Protein AF-A0AAT9QWU4-F1 (afdb_monomer)

Solvent-accessible surface area (backbone atoms only — not comparable to full-atom values): 13272 Å² total; per-residue (Å²): 136,81,80,75,80,76,82,74,79,88,80,72,52,71,68,55,49,32,48,52,53,19,53,50,28,43,50,51,19,52,52,32,50,71,70,66,48,75,71,33,45,61,53,18,54,53,27,44,54,50,18,51,51,46,64,38,96,66,72,47,71,72,54,48,53,49,52,50,49,65,73,64,52,82,72,72,73,78,83,82,64,84,88,62,72,52,77,74,60,89,88,38,69,64,36,51,52,41,23,50,53,47,42,63,64,54,67,52,83,38,90,91,49,68,78,79,71,87,64,60,48,57,53,54,12,21,44,50,41,31,42,52,49,15,51,52,29,39,48,52,22,51,55,49,50,55,53,54,72,69,53,94,56,93,82,40,69,67,54,54,53,49,52,53,49,33,52,49,30,43,50,51,16,58,69,34,38,76,74,77,62,96,76,60,77,95,67,93,76,55,91,83,66,75,73,52,75,67,57,47,49,53,53,51,53,50,51,51,50,52,55,51,50,67,71,63,55,74,84,81,68,85,85,133

Secondary structure (DSSP, 8-state):
-PPPPPPP-----HHHHHHHHHHHHHHHHHHHHHT--HHHHHHHHHHHHHHHHHTSSS--HHHHHHHHHHHHS--------TT------TT-HHHHHHHHHHHHHHS--BTTB-----S-HHHHHHHHHHHHHHHHHHHHHHHHHHHHHT-S-TT-HHHHHHHHHHHHHHHHHHHHSPPPPTT----S--TT----HHHHHHHHHHHHHHHHHHHHS-------

Mean predicted aligned error: 16.2 Å

Sequence (224 aa):
MTNAPVPSRIALTRDQLAALLAHHADVLAAQWRADGARDNWIGAERLDAHAAVLAADEEAPAVAELLDSMLSFPLDPPVVDQAAPAPWVEGDPLMEAIAAAVWERCTRDDPDMPQLVLDDPRNIAAAAASVARAVSLAQAADDLDQYVGKQPSNADPAVEGARLVIRELRRLAAEAQPTKPDSGPPCGNNPNFRLAPGDRQAVDEFKAYLAQRATEAPQDGTQP

Structure (mmCIF, N/CA/C/O backbone):
data_AF-A0AAT9QWU4-F1
#
_entry.id   AF-A0AAT9QWU4-F1
#
loop_
_atom_site.group_PDB
_atom_site.id
_atom_site.type_symbol
_atom_site.label_atom_id
_atom_site.label_alt_id
_atom_site.label_comp_id
_atom_site.label_asym_id
_atom_site.label_entity_id
_atom_site.label_seq_id
_atom_site.pdbx_PDB_ins_code
_atom_site.Cartn_x
_atom_site.Cartn_y
_atom_site.Cartn_z
_atom_site.occupancy
_atom_site.B_iso_or_equiv
_atom_site.auth_seq_id
_atom_site.auth_comp_id
_atom_site.auth_asym_id
_atom_site.auth_atom_id
_atom_site.pdbx_PDB_model_num
ATOM 1 N N . MET A 1 1 ? -29.127 9.526 -13.882 1.00 48.16 1 MET A N 1
ATOM 2 C CA . MET A 1 1 ? -27.766 9.389 -13.329 1.00 48.16 1 MET A CA 1
ATOM 3 C C . MET A 1 1 ? -27.183 8.120 -13.918 1.00 48.16 1 MET A C 1
ATOM 5 O O . MET A 1 1 ? -27.669 7.044 -13.609 1.00 48.16 1 MET A O 1
ATOM 9 N N . THR A 1 2 ? -26.280 8.243 -14.885 1.00 49.25 2 THR A N 1
ATOM 10 C CA . THR A 1 2 ? -25.604 7.107 -15.526 1.00 49.25 2 THR A CA 1
ATOM 11 C C . THR A 1 2 ? -24.385 6.745 -14.689 1.00 49.25 2 THR A C 1
ATOM 13 O O . THR A 1 2 ? -23.503 7.586 -14.530 1.00 49.25 2 THR A O 1
ATOM 16 N N . ASN A 1 3 ? -24.351 5.531 -14.135 1.00 52.69 3 ASN A N 1
ATOM 17 C CA . ASN A 1 3 ? -23.175 5.016 -13.435 1.00 52.69 3 ASN A CA 1
ATOM 18 C C . ASN A 1 3 ? -21.979 5.028 -14.392 1.00 52.69 3 ASN A C 1
ATOM 20 O O . ASN A 1 3 ? -22.058 4.474 -15.490 1.00 52.69 3 ASN A O 1
ATOM 24 N N . ALA A 1 4 ? -20.896 5.689 -13.986 1.0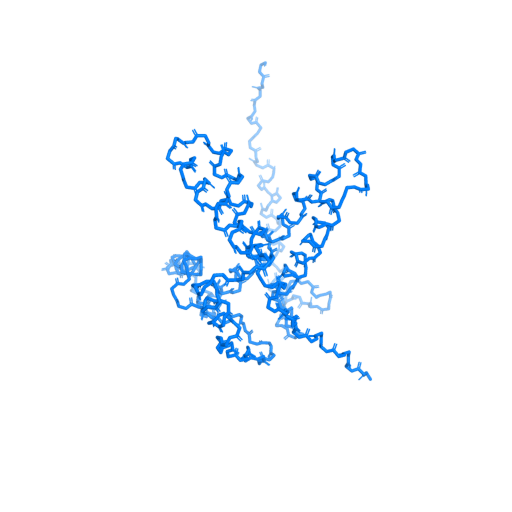0 53.81 4 ALA A N 1
ATOM 25 C CA . ALA A 1 4 ? -19.629 5.597 -14.693 1.00 53.81 4 ALA A CA 1
ATOM 26 C C . ALA A 1 4 ? -19.152 4.132 -14.661 1.00 53.81 4 ALA A C 1
ATOM 28 O O . ALA A 1 4 ? -19.304 3.474 -13.627 1.00 53.81 4 ALA A O 1
ATOM 29 N N . PRO A 1 5 ? -18.613 3.594 -15.767 1.00 61.91 5 PRO A N 1
ATOM 30 C CA . PRO A 1 5 ? -18.068 2.245 -15.774 1.00 61.91 5 PRO A CA 1
ATOM 31 C C . PRO A 1 5 ? -16.920 2.158 -14.763 1.00 61.91 5 PRO A C 1
ATOM 33 O O . PRO A 1 5 ? -15.992 2.966 -14.801 1.00 61.91 5 PRO A O 1
ATOM 36 N N . VAL A 1 6 ? -17.003 1.187 -13.851 1.00 55.97 6 VAL A N 1
ATOM 37 C CA . VAL A 1 6 ? -15.911 0.858 -12.927 1.00 55.97 6 VAL A CA 1
ATOM 38 C C . VAL A 1 6 ? -14.686 0.498 -13.777 1.00 55.97 6 VAL A C 1
ATOM 40 O O . VAL A 1 6 ? -14.829 -0.312 -14.702 1.00 55.97 6 VAL A O 1
ATOM 43 N N . PRO A 1 7 ? -13.509 1.104 -13.533 1.00 49.88 7 PRO A N 1
ATOM 44 C CA . PRO A 1 7 ? -12.317 0.809 -14.312 1.00 49.88 7 PRO A CA 1
ATOM 45 C C . PRO A 1 7 ? -12.021 -0.689 -14.252 1.00 49.88 7 PRO A C 1
ATOM 47 O O . PRO A 1 7 ? -12.035 -1.315 -13.192 1.00 49.88 7 PRO A O 1
ATOM 50 N N . SER A 1 8 ? -11.817 -1.276 -15.427 1.00 58.06 8 SER A N 1
ATOM 51 C CA . SER A 1 8 ? -11.505 -2.692 -15.560 1.00 58.06 8 SER A CA 1
ATOM 52 C C . SER A 1 8 ? -10.177 -2.996 -14.865 1.00 58.06 8 SER A C 1
ATOM 54 O O . SER A 1 8 ? -9.257 -2.180 -14.909 1.00 58.06 8 SER A O 1
ATOM 56 N N . ARG A 1 9 ? -10.087 -4.168 -14.220 1.00 64.19 9 ARG A N 1
ATOM 57 C CA . ARG A 1 9 ? -8.852 -4.684 -13.613 1.00 64.19 9 ARG A CA 1
ATOM 58 C C . ARG A 1 9 ? -7.675 -4.498 -14.575 1.00 64.19 9 ARG A C 1
ATOM 60 O O . ARG A 1 9 ? -7.823 -4.747 -15.772 1.00 64.19 9 ARG A O 1
ATOM 67 N N . ILE A 1 10 ? -6.523 -4.087 -14.048 1.00 71.81 10 ILE A N 1
ATOM 68 C CA . ILE A 1 10 ? -5.287 -3.981 -14.827 1.00 71.81 10 ILE A CA 1
ATOM 69 C C . ILE A 1 10 ? -4.928 -5.396 -15.292 1.00 71.81 10 ILE A C 1
ATOM 71 O O . ILE A 1 10 ? -4.539 -6.242 -14.490 1.00 71.81 10 ILE A O 1
ATOM 75 N N . ALA A 1 11 ? -5.118 -5.668 -16.580 1.00 81.06 11 ALA A N 1
ATOM 76 C CA . ALA A 1 11 ? -4.673 -6.904 -17.201 1.00 81.06 11 ALA A CA 1
ATOM 77 C C . ALA A 1 11 ? -3.199 -6.732 -17.576 1.00 81.06 11 ALA A C 1
ATOM 79 O O . ALA A 1 11 ? -2.882 -6.007 -18.519 1.00 81.06 11 ALA A O 1
ATOM 80 N N . LEU A 1 12 ? -2.305 -7.359 -16.812 1.00 87.12 12 LEU A N 1
ATOM 81 C CA . LEU A 1 12 ? -0.890 -7.433 -17.158 1.00 87.12 12 LEU A CA 1
ATOM 82 C C . LEU A 1 12 ? -0.671 -8.614 -18.102 1.00 87.12 12 LEU A C 1
ATOM 84 O O . LEU A 1 12 ? -1.125 -9.728 -17.843 1.00 87.12 12 LEU A O 1
ATOM 88 N N . THR A 1 13 ? 0.031 -8.367 -19.201 1.00 92.50 13 THR A N 1
ATOM 89 C CA . THR A 1 13 ? 0.616 -9.437 -20.014 1.00 92.50 13 THR A CA 1
ATOM 90 C C . THR A 1 13 ? 1.763 -10.103 -19.252 1.00 92.50 13 THR A C 1
ATOM 92 O O . THR A 1 13 ? 2.299 -9.540 -18.295 1.00 92.50 13 THR A O 1
ATOM 95 N N . ARG A 1 14 ? 2.155 -11.300 -19.691 1.00 93.44 14 ARG A N 1
ATOM 96 C CA . ARG A 1 14 ? 3.282 -12.043 -19.117 1.00 93.44 14 ARG A CA 1
ATOM 97 C C . ARG A 1 14 ? 4.566 -11.209 -19.085 1.00 93.44 14 ARG A C 1
ATOM 99 O O . ARG A 1 14 ? 5.143 -11.037 -18.016 1.00 93.44 14 ARG A O 1
ATOM 106 N N . ASP A 1 15 ? 4.920 -10.600 -20.212 1.00 89.25 15 ASP A N 1
ATOM 107 C CA . ASP A 1 15 ? 6.117 -9.762 -20.345 1.00 89.25 15 ASP A CA 1
ATOM 108 C C . ASP A 1 15 ? 6.052 -8.526 -19.433 1.00 89.25 15 ASP A C 1
ATOM 110 O O . ASP A 1 15 ? 7.045 -8.137 -18.822 1.00 89.25 15 ASP A O 1
ATOM 114 N N . GLN A 1 16 ? 4.867 -7.920 -19.281 1.00 88.75 16 GLN A N 1
ATOM 115 C CA . GLN A 1 16 ? 4.674 -6.793 -18.362 1.00 88.75 16 GLN A CA 1
ATOM 116 C C . GLN A 1 16 ? 4.847 -7.205 -16.899 1.00 88.75 16 GLN A C 1
ATOM 118 O O . GLN A 1 16 ? 5.411 -6.440 -16.118 1.00 88.75 16 GLN A O 1
ATOM 123 N N . LEU A 1 17 ? 4.375 -8.396 -16.519 1.00 91.44 17 LEU A N 1
ATOM 124 C CA . LEU A 1 17 ? 4.579 -8.926 -15.175 1.00 91.44 17 LEU A CA 1
ATOM 125 C C . LEU A 1 17 ? 6.064 -9.228 -14.923 1.00 91.44 17 LEU A C 1
ATOM 127 O O . LEU A 1 17 ? 6.586 -8.830 -13.884 1.00 91.44 17 LEU A O 1
ATOM 131 N N . ALA A 1 18 ? 6.755 -9.857 -15.877 1.00 90.50 18 ALA A N 1
ATOM 132 C CA . ALA A 1 18 ? 8.189 -10.130 -15.788 1.00 90.50 18 ALA A CA 1
ATOM 133 C C . ALA A 1 18 ? 9.009 -8.837 -15.634 1.00 90.50 18 ALA A C 1
ATOM 135 O O . ALA A 1 18 ? 9.816 -8.723 -14.710 1.00 90.50 18 ALA A O 1
ATOM 136 N N . ALA A 1 19 ? 8.732 -7.825 -16.462 1.00 87.44 19 ALA A N 1
ATOM 137 C CA . ALA A 1 19 ? 9.385 -6.520 -16.385 1.00 87.44 19 ALA A CA 1
ATOM 138 C C . ALA A 1 19 ? 9.128 -5.811 -15.044 1.00 87.44 19 ALA A C 1
ATOM 140 O O . ALA A 1 19 ? 10.042 -5.217 -14.469 1.00 87.44 19 ALA A O 1
ATOM 141 N N . LEU A 1 20 ? 7.902 -5.896 -14.515 1.00 89.00 20 LEU A N 1
ATOM 142 C CA . LEU A 1 20 ? 7.559 -5.325 -13.212 1.00 89.00 20 LEU A CA 1
ATOM 143 C C . LEU A 1 20 ? 8.320 -6.015 -12.069 1.00 89.00 20 LEU A C 1
ATOM 145 O O . LEU A 1 20 ? 8.836 -5.337 -11.180 1.00 89.00 20 LEU A O 1
ATOM 149 N N . LEU A 1 21 ? 8.416 -7.348 -12.096 1.00 91.50 21 LEU A N 1
ATOM 150 C CA . LEU A 1 21 ? 9.156 -8.120 -11.094 1.00 91.50 21 LEU A CA 1
ATOM 151 C C . LEU A 1 21 ? 10.664 -7.852 -11.162 1.00 91.50 21 LEU A C 1
ATOM 153 O O . LEU A 1 21 ? 11.288 -7.675 -10.116 1.00 91.50 21 LEU A O 1
ATOM 157 N N . ALA A 1 22 ? 11.232 -7.763 -12.369 1.00 88.44 22 ALA A N 1
ATOM 158 C CA . ALA A 1 22 ? 12.637 -7.410 -12.569 1.00 88.44 22 ALA A CA 1
ATOM 159 C C . ALA A 1 22 ? 12.941 -6.028 -11.977 1.00 88.44 22 ALA A C 1
ATOM 161 O O . ALA A 1 22 ? 13.851 -5.881 -11.164 1.00 88.44 22 ALA A O 1
ATOM 162 N N . HIS A 1 23 ? 12.099 -5.039 -12.291 1.00 87.94 23 HIS A N 1
ATOM 163 C CA . HIS A 1 23 ? 12.223 -3.696 -11.737 1.00 87.94 23 HIS A CA 1
ATOM 164 C C . HIS A 1 23 ? 12.138 -3.684 -10.202 1.00 87.94 23 HIS A C 1
ATOM 166 O O . HIS A 1 23 ? 12.900 -2.982 -9.540 1.00 87.94 23 HIS A O 1
ATOM 172 N N . HIS A 1 24 ? 11.234 -4.472 -9.613 1.00 89.00 24 HIS A N 1
ATOM 173 C CA . HIS A 1 24 ? 11.116 -4.554 -8.158 1.00 89.00 24 HIS A CA 1
ATOM 174 C C . HIS A 1 24 ? 12.370 -5.159 -7.508 1.00 89.00 24 HIS A C 1
ATOM 176 O O . HIS A 1 24 ? 12.831 -4.658 -6.480 1.00 89.00 24 HIS A O 1
ATOM 182 N N . ALA A 1 25 ? 12.954 -6.192 -8.122 1.00 90.12 25 ALA A N 1
ATOM 183 C CA . ALA A 1 25 ? 14.213 -6.775 -7.670 1.00 90.12 25 ALA A CA 1
ATOM 184 C C . ALA A 1 25 ? 15.367 -5.755 -7.721 1.00 90.12 25 ALA A C 1
ATOM 186 O O . ALA A 1 25 ? 16.103 -5.644 -6.738 1.00 90.12 25 ALA A O 1
ATOM 187 N N . ASP A 1 26 ? 15.464 -4.947 -8.783 1.00 90.94 26 ASP A N 1
ATOM 188 C CA . ASP A 1 26 ? 16.461 -3.870 -8.896 1.00 90.94 26 ASP A CA 1
ATOM 189 C C . ASP A 1 26 ? 16.306 -2.811 -7.793 1.00 90.94 26 ASP A C 1
ATOM 191 O O . ASP A 1 26 ? 17.289 -2.387 -7.177 1.00 90.94 26 ASP A O 1
ATOM 195 N N . VAL A 1 27 ? 15.068 -2.390 -7.502 1.00 88.06 27 VAL A N 1
ATOM 196 C CA . VAL A 1 27 ? 14.779 -1.402 -6.447 1.00 88.06 27 VAL A CA 1
ATOM 197 C C . VAL A 1 27 ? 15.182 -1.934 -5.071 1.00 88.06 27 VAL A C 1
ATOM 199 O O . VAL A 1 27 ? 15.851 -1.229 -4.312 1.00 88.06 27 VAL A O 1
ATOM 202 N N . LEU A 1 28 ? 14.831 -3.184 -4.754 1.00 88.88 28 LEU A N 1
ATOM 203 C CA . LEU A 1 28 ? 15.217 -3.819 -3.491 1.00 88.88 28 LEU A CA 1
ATOM 204 C C . LEU A 1 28 ? 16.737 -3.970 -3.375 1.00 88.88 28 LEU A C 1
ATOM 206 O O . LEU A 1 28 ? 17.309 -3.676 -2.324 1.00 88.88 28 LEU A O 1
ATOM 210 N N . ALA A 1 29 ? 17.409 -4.360 -4.460 1.00 90.31 29 ALA A N 1
ATOM 211 C CA . ALA A 1 29 ? 18.860 -4.459 -4.496 1.00 90.31 29 ALA A CA 1
ATOM 212 C C . ALA A 1 29 ? 19.529 -3.097 -4.246 1.00 90.31 29 ALA A C 1
ATOM 214 O O . ALA A 1 29 ? 20.480 -2.999 -3.465 1.00 90.31 29 ALA A O 1
ATOM 215 N N . ALA A 1 30 ? 19.018 -2.026 -4.862 1.00 88.25 30 ALA A N 1
ATOM 216 C CA . ALA A 1 30 ? 19.501 -0.665 -4.641 1.00 88.25 30 ALA A CA 1
ATOM 217 C C . ALA A 1 30 ? 19.317 -0.214 -3.182 1.00 88.25 30 ALA A C 1
ATOM 219 O O . ALA A 1 30 ? 20.251 0.336 -2.593 1.00 88.25 30 ALA A O 1
ATOM 220 N N . GLN A 1 31 ? 18.159 -0.498 -2.579 1.00 89.56 31 GLN A N 1
ATOM 221 C CA . GLN A 1 31 ? 17.892 -0.185 -1.174 1.00 89.56 31 GLN A CA 1
ATOM 222 C C . GLN A 1 31 ? 18.846 -0.938 -0.236 1.00 89.56 31 GLN A C 1
ATOM 224 O O . GLN A 1 31 ? 19.465 -0.337 0.639 1.00 89.56 31 GLN A O 1
ATOM 229 N N . TRP A 1 32 ? 19.048 -2.236 -0.465 1.00 95.25 32 TRP A N 1
ATOM 230 C CA . TRP A 1 32 ? 19.947 -3.062 0.346 1.00 95.25 32 TRP A CA 1
ATOM 231 C C . TRP A 1 32 ? 21.403 -2.598 0.285 1.00 95.25 32 TRP A C 1
ATOM 233 O O . TRP A 1 32 ? 22.106 -2.635 1.297 1.00 95.25 32 TRP A O 1
ATOM 243 N N . ARG A 1 33 ? 21.857 -2.110 -0.875 1.00 92.56 33 ARG A N 1
ATOM 244 C CA . ARG A 1 33 ? 23.181 -1.484 -1.006 1.00 92.56 33 ARG A CA 1
ATOM 245 C C . ARG A 1 33 ? 23.283 -0.181 -0.215 1.00 92.56 33 ARG A C 1
ATOM 247 O O . ARG A 1 33 ? 24.339 0.081 0.357 1.00 92.56 33 ARG A O 1
ATOM 254 N N . ALA A 1 34 ? 22.217 0.619 -0.177 1.00 89.62 34 ALA A N 1
ATOM 255 C CA . ALA A 1 34 ? 22.197 1.894 0.538 1.00 89.62 34 ALA A CA 1
ATOM 256 C C . ALA A 1 34 ? 22.308 1.723 2.065 1.00 89.62 34 ALA A C 1
ATOM 258 O O . ALA A 1 34 ? 22.944 2.548 2.720 1.00 89.62 34 ALA A O 1
ATOM 259 N N . ASP A 1 35 ? 21.778 0.629 2.618 1.00 93.12 35 ASP A N 1
ATOM 260 C CA . ASP A 1 35 ? 21.833 0.332 4.059 1.00 93.12 35 ASP A CA 1
ATOM 261 C C . ASP A 1 35 ? 23.251 -0.004 4.574 1.00 93.12 35 ASP A C 1
ATOM 263 O O . ASP A 1 35 ? 23.501 0.008 5.779 1.00 93.12 35 ASP A O 1
ATOM 267 N N . GLY A 1 36 ? 24.206 -0.304 3.684 1.00 86.44 36 GLY A N 1
ATOM 268 C CA . GLY A 1 36 ? 25.636 -0.407 4.008 1.00 86.44 36 GLY A CA 1
ATOM 269 C C . GLY A 1 36 ? 26.076 -1.637 4.820 1.00 86.44 36 GLY A C 1
ATOM 270 O O . GLY A 1 36 ? 27.273 -1.800 5.074 1.00 86.44 36 GLY A O 1
ATOM 271 N N . ALA A 1 37 ? 25.164 -2.530 5.213 1.00 91.75 37 ALA A N 1
ATOM 272 C CA . ALA A 1 37 ? 25.524 -3.793 5.854 1.00 91.75 37 ALA A CA 1
ATOM 273 C C . ALA A 1 37 ? 26.164 -4.759 4.841 1.00 91.75 37 ALA A C 1
ATOM 275 O O . ALA A 1 37 ? 25.666 -4.954 3.734 1.00 91.75 37 ALA A O 1
ATOM 276 N N . ARG A 1 38 ? 27.271 -5.406 5.224 1.00 84.75 38 ARG A N 1
ATOM 277 C CA . ARG A 1 38 ? 28.033 -6.293 4.325 1.00 84.75 38 ARG A CA 1
ATOM 278 C C . ARG A 1 38 ? 27.198 -7.459 3.782 1.00 84.75 38 ARG A C 1
ATOM 280 O O . ARG A 1 38 ? 27.338 -7.802 2.611 1.00 84.75 38 ARG A O 1
ATOM 287 N N . ASP A 1 39 ? 26.326 -8.032 4.607 1.00 88.56 39 ASP A N 1
ATOM 288 C CA . ASP A 1 39 ? 25.472 -9.160 4.214 1.00 88.56 39 ASP A CA 1
ATOM 289 C C . ASP A 1 39 ? 24.376 -8.741 3.218 1.00 88.56 39 ASP A C 1
ATOM 291 O O . ASP A 1 39 ? 24.002 -9.524 2.343 1.00 88.56 39 ASP A O 1
ATOM 295 N N . ASN A 1 40 ? 23.940 -7.476 3.263 1.00 90.31 40 ASN A N 1
ATOM 296 C CA . ASN A 1 40 ? 22.965 -6.927 2.318 1.00 90.31 40 ASN A CA 1
ATOM 297 C C . ASN A 1 40 ? 23.527 -6.859 0.894 1.00 90.31 40 ASN A C 1
ATOM 299 O O . ASN A 1 40 ? 22.775 -6.974 -0.071 1.00 90.31 40 ASN A O 1
ATOM 303 N N . TRP A 1 41 ? 24.847 -6.724 0.746 1.00 91.50 41 TRP A N 1
ATOM 304 C CA . TRP A 1 41 ? 25.489 -6.643 -0.565 1.00 91.50 41 TRP A CA 1
ATOM 305 C C . TRP A 1 41 ? 25.393 -7.965 -1.340 1.00 91.50 41 TRP A C 1
ATOM 307 O O . TRP A 1 41 ? 25.044 -7.960 -2.517 1.00 91.50 41 TRP A O 1
ATOM 317 N N . ILE A 1 42 ? 25.591 -9.106 -0.664 1.00 92.94 42 ILE A N 1
ATOM 318 C CA . ILE A 1 42 ? 25.407 -10.441 -1.267 1.00 92.94 42 ILE A CA 1
ATOM 319 C C . ILE A 1 42 ? 23.942 -10.647 -1.666 1.00 92.94 42 ILE A C 1
ATOM 321 O O . ILE A 1 42 ? 23.643 -11.216 -2.716 1.00 92.94 42 ILE A O 1
ATOM 325 N N . GLY A 1 43 ? 23.017 -10.189 -0.821 1.00 92.50 43 GLY A N 1
ATOM 326 C CA . GLY A 1 43 ? 21.592 -10.215 -1.126 1.00 92.50 43 GLY A CA 1
ATOM 327 C C . GLY A 1 43 ? 21.246 -9.395 -2.373 1.00 92.50 43 GLY A C 1
ATOM 328 O O . GLY A 1 43 ? 20.533 -9.880 -3.248 1.00 92.50 43 GLY A O 1
ATOM 329 N N . ALA A 1 44 ? 21.807 -8.191 -2.483 1.00 92.06 44 ALA A N 1
ATOM 330 C CA . ALA A 1 44 ? 21.587 -7.294 -3.609 1.00 92.06 44 ALA A CA 1
ATOM 331 C C . ALA A 1 44 ? 22.146 -7.855 -4.927 1.00 92.06 44 ALA A C 1
ATOM 333 O O . ALA A 1 44 ? 21.476 -7.760 -5.950 1.00 92.06 44 ALA A O 1
ATOM 334 N N . GLU A 1 45 ? 23.320 -8.497 -4.920 1.00 94.44 45 GLU A N 1
ATOM 335 C CA . GLU A 1 45 ? 23.849 -9.171 -6.119 1.00 94.44 45 GLU A CA 1
ATOM 336 C C . GLU A 1 45 ? 22.940 -10.313 -6.595 1.00 94.44 45 GLU A C 1
ATOM 338 O O . GLU A 1 45 ? 22.753 -10.512 -7.796 1.00 94.44 45 GLU A O 1
ATOM 343 N N . ARG A 1 46 ? 22.347 -11.071 -5.664 1.00 94.94 46 ARG A N 1
ATOM 344 C CA . ARG A 1 46 ? 21.397 -12.139 -6.015 1.00 94.94 46 ARG A CA 1
ATOM 345 C C . ARG A 1 46 ? 20.110 -11.586 -6.618 1.00 94.94 46 ARG A C 1
ATOM 347 O O . ARG A 1 46 ? 19.569 -12.207 -7.529 1.00 94.94 46 ARG A O 1
ATOM 354 N N . LEU A 1 47 ? 19.632 -10.448 -6.117 1.00 93.38 47 LEU A N 1
ATOM 355 C CA . LEU A 1 47 ? 18.469 -9.758 -6.669 1.00 93.38 47 LEU A CA 1
ATOM 356 C C . LEU A 1 47 ? 18.749 -9.220 -8.078 1.00 93.38 47 LEU A C 1
ATOM 358 O O . LEU A 1 47 ? 17.940 -9.477 -8.962 1.00 93.38 47 LEU A O 1
ATOM 362 N N . ASP A 1 48 ? 19.909 -8.599 -8.321 1.00 92.94 48 ASP A N 1
ATOM 363 C CA . ASP A 1 48 ? 20.316 -8.169 -9.673 1.00 92.94 48 ASP A CA 1
ATOM 364 C C . ASP A 1 48 ? 20.359 -9.359 -10.648 1.00 92.94 48 ASP A C 1
ATOM 366 O O . ASP A 1 48 ? 19.859 -9.285 -11.769 1.00 92.94 48 ASP A O 1
ATOM 370 N N . ALA A 1 49 ? 20.935 -10.491 -10.224 1.00 93.44 49 ALA A N 1
ATOM 371 C CA . ALA A 1 49 ? 20.973 -11.696 -11.050 1.00 93.44 49 ALA A CA 1
ATOM 372 C C . ALA A 1 49 ? 19.560 -12.218 -11.359 1.00 93.44 49 ALA A C 1
ATOM 374 O O . ALA A 1 49 ? 19.302 -12.693 -12.464 1.00 93.44 49 ALA A O 1
ATOM 375 N N . HIS A 1 50 ? 18.635 -12.115 -10.402 1.00 92.12 50 HIS A N 1
ATOM 376 C CA . HIS A 1 50 ? 17.241 -12.490 -10.609 1.00 92.12 50 HIS A CA 1
ATOM 377 C C . HIS A 1 50 ? 16.526 -11.535 -11.573 1.00 92.12 50 HIS A C 1
ATOM 379 O O . HIS A 1 50 ? 15.833 -12.001 -12.475 1.00 92.12 50 HIS A O 1
ATOM 385 N N . ALA A 1 51 ? 16.746 -10.224 -11.439 1.00 91.75 51 ALA A N 1
ATOM 386 C CA . ALA A 1 51 ? 16.223 -9.215 -12.356 1.00 91.75 51 ALA A CA 1
ATOM 387 C C . ALA A 1 51 ? 16.707 -9.460 -13.793 1.00 91.75 51 ALA A C 1
ATOM 389 O O . ALA A 1 51 ? 15.902 -9.469 -14.722 1.00 91.75 51 ALA A O 1
ATOM 390 N N . ALA A 1 52 ? 17.997 -9.763 -13.971 1.00 93.62 52 ALA A N 1
ATOM 391 C CA . ALA A 1 52 ? 18.567 -10.097 -15.275 1.00 93.62 52 ALA A CA 1
ATOM 392 C C . ALA A 1 52 ? 17.931 -11.352 -15.895 1.00 93.62 52 ALA A C 1
ATOM 394 O O . ALA A 1 52 ? 17.695 -11.392 -17.099 1.00 93.62 52 ALA A O 1
ATOM 395 N N . VAL A 1 53 ? 17.630 -12.366 -15.080 1.00 94.25 53 VAL A N 1
ATOM 396 C CA . VAL A 1 53 ? 16.962 -13.596 -15.534 1.00 94.25 53 VAL A CA 1
ATOM 397 C C . VAL A 1 53 ? 15.486 -13.351 -15.879 1.00 94.25 53 VAL A C 1
ATOM 399 O O . VAL A 1 53 ? 14.985 -13.952 -16.823 1.00 94.25 53 VAL A O 1
ATOM 402 N N . LEU A 1 54 ? 14.797 -12.456 -15.164 1.00 91.88 54 LEU A N 1
ATOM 403 C CA . LEU A 1 54 ? 13.420 -12.042 -15.470 1.00 91.88 54 LEU A CA 1
ATOM 404 C C . LEU A 1 54 ? 13.321 -11.173 -16.734 1.00 91.88 54 LEU A C 1
ATOM 406 O O . LEU A 1 54 ? 12.295 -11.198 -17.404 1.00 91.88 54 LEU A O 1
ATOM 410 N N . ALA A 1 55 ? 14.366 -10.404 -17.048 1.00 91.44 55 ALA A N 1
ATOM 411 C CA . ALA A 1 55 ? 14.419 -9.503 -18.201 1.00 91.44 55 ALA A CA 1
ATOM 412 C C . ALA A 1 55 ? 15.076 -10.120 -19.451 1.00 91.44 55 ALA A C 1
ATOM 414 O O . ALA A 1 55 ? 15.252 -9.425 -20.451 1.00 91.44 55 ALA A O 1
ATOM 415 N N . ALA A 1 56 ? 15.486 -11.390 -19.395 1.00 92.81 56 ALA A N 1
ATOM 416 C CA . ALA A 1 56 ? 16.096 -12.073 -20.528 1.00 92.81 56 ALA A CA 1
ATOM 417 C C . ALA A 1 56 ? 15.073 -12.323 -21.650 1.00 92.81 56 ALA A C 1
ATOM 419 O O . ALA A 1 56 ? 13.916 -12.633 -21.380 1.00 92.81 56 ALA A O 1
ATOM 420 N N . ASP A 1 57 ? 15.524 -12.259 -22.908 1.00 90.12 57 ASP A N 1
ATOM 421 C CA . ASP A 1 57 ? 14.678 -12.544 -24.082 1.00 90.12 57 ASP A CA 1
ATOM 422 C C . ASP A 1 57 ? 14.144 -13.991 -24.085 1.00 90.12 57 ASP A C 1
ATOM 424 O O . ASP A 1 57 ? 13.087 -14.275 -24.647 1.00 90.12 57 ASP A O 1
ATOM 428 N N . GLU A 1 58 ? 14.882 -14.914 -23.458 1.00 92.12 58 GLU A N 1
ATOM 429 C CA . GLU A 1 58 ? 14.486 -16.308 -23.272 1.00 92.12 58 GLU A CA 1
ATOM 430 C C . GLU A 1 58 ? 14.180 -16.581 -21.793 1.00 92.12 58 GLU A C 1
ATOM 432 O O . GLU A 1 58 ? 15.067 -16.535 -20.936 1.00 92.12 58 GLU A O 1
ATOM 437 N N . GLU A 1 59 ? 12.920 -16.908 -21.491 1.00 91.00 59 GLU A N 1
ATOM 438 C CA . GLU A 1 59 ? 12.500 -17.264 -20.136 1.00 91.00 59 GLU A CA 1
ATOM 439 C C . GLU A 1 59 ? 13.117 -18.600 -19.696 1.00 91.00 59 GLU A C 1
ATOM 441 O O . GLU A 1 59 ? 12.911 -19.652 -20.311 1.00 91.00 59 GLU A O 1
ATOM 446 N N . ALA A 1 60 ? 13.824 -18.590 -18.565 1.00 93.19 60 ALA A N 1
ATOM 447 C CA . ALA A 1 60 ? 14.246 -19.825 -17.916 1.00 93.19 60 ALA A CA 1
ATOM 448 C C . ALA A 1 60 ? 13.015 -20.626 -17.428 1.00 93.19 60 ALA A C 1
ATOM 450 O O . ALA A 1 60 ? 12.067 -20.018 -16.926 1.00 93.19 60 ALA A O 1
ATOM 451 N N . PRO A 1 61 ? 13.029 -21.976 -17.448 1.00 94.50 61 PRO A N 1
ATOM 452 C CA . PRO A 1 61 ? 11.874 -22.788 -17.039 1.00 94.50 61 PRO A CA 1
ATOM 453 C C . PRO A 1 61 ? 11.316 -22.443 -15.650 1.00 94.50 61 PRO A C 1
ATOM 455 O O . PRO A 1 61 ? 10.107 -22.392 -15.462 1.00 94.50 61 PRO A O 1
ATOM 458 N N . ALA A 1 62 ? 12.193 -22.128 -14.691 1.00 87.50 62 ALA A N 1
ATOM 459 C CA . ALA A 1 62 ? 11.784 -21.730 -13.345 1.00 87.50 62 ALA A CA 1
ATOM 460 C C . ALA A 1 62 ? 11.064 -20.367 -13.305 1.00 87.50 62 ALA A C 1
ATOM 462 O O . ALA A 1 62 ? 10.143 -20.180 -12.513 1.00 87.50 62 ALA A O 1
ATOM 463 N N . VAL A 1 63 ? 11.464 -19.417 -14.158 1.00 90.62 63 VAL A N 1
ATOM 464 C CA . VAL A 1 63 ? 10.751 -18.138 -14.311 1.00 90.62 63 VAL A CA 1
ATOM 465 C C . VAL A 1 63 ? 9.401 -18.382 -14.958 1.00 90.62 63 VAL A C 1
ATOM 467 O O . VAL A 1 63 ? 8.401 -17.836 -14.502 1.00 90.62 63 VAL A O 1
ATOM 470 N N . ALA A 1 64 ? 9.362 -19.242 -15.974 1.00 92.12 64 ALA A N 1
ATOM 471 C CA . ALA A 1 64 ? 8.128 -19.529 -16.674 1.00 92.12 64 ALA A CA 1
ATOM 472 C C . ALA A 1 64 ? 7.062 -20.128 -15.739 1.00 92.12 64 ALA A C 1
ATOM 474 O O . ALA A 1 64 ? 5.924 -19.658 -15.734 1.00 92.12 64 ALA A O 1
ATOM 475 N N . GLU A 1 65 ? 7.449 -21.091 -14.895 1.00 91.56 65 GLU A N 1
ATOM 476 C CA . GLU A 1 65 ? 6.572 -21.680 -13.874 1.00 91.56 65 GLU A CA 1
ATOM 477 C C . GLU A 1 65 ? 6.107 -20.654 -12.832 1.00 91.56 65 GLU A C 1
ATOM 479 O O . GLU A 1 65 ? 4.939 -20.657 -12.435 1.00 91.56 65 GLU A O 1
ATOM 484 N N . LEU A 1 66 ? 6.993 -19.750 -12.399 1.00 90.12 66 LEU A N 1
ATOM 485 C CA . LEU A 1 66 ? 6.637 -18.677 -11.471 1.00 90.12 66 LEU A CA 1
ATOM 486 C C . LEU A 1 66 ? 5.588 -17.738 -12.081 1.00 90.12 66 LEU A C 1
ATOM 488 O O . LEU A 1 66 ? 4.575 -17.455 -11.442 1.00 90.12 66 LEU A O 1
ATOM 492 N N . LEU A 1 67 ? 5.813 -17.272 -13.312 1.00 92.44 67 LEU A N 1
ATOM 493 C CA . LEU A 1 67 ? 4.896 -16.363 -13.999 1.00 92.44 67 LEU A CA 1
ATOM 494 C C . LEU A 1 67 ? 3.546 -17.033 -14.269 1.00 92.44 67 LEU A C 1
ATOM 496 O O . LEU A 1 67 ? 2.509 -16.412 -14.042 1.00 92.44 67 LEU A O 1
ATOM 500 N N . ASP A 1 68 ? 3.540 -18.305 -14.674 1.00 92.50 68 ASP A N 1
ATOM 501 C CA . ASP A 1 68 ? 2.307 -19.081 -14.833 1.00 92.50 68 ASP A CA 1
ATOM 502 C C . ASP A 1 68 ? 1.551 -19.214 -13.513 1.00 92.50 68 ASP A C 1
ATOM 504 O O . ASP A 1 68 ? 0.338 -19.003 -13.471 1.00 92.50 68 ASP A O 1
ATOM 508 N N . SER A 1 69 ? 2.254 -19.507 -12.419 1.00 92.44 69 SER A N 1
ATOM 509 C CA . SER A 1 69 ? 1.661 -19.581 -11.083 1.00 92.44 69 SER A CA 1
ATOM 510 C C . SER A 1 69 ? 1.023 -18.249 -10.674 1.00 92.44 69 SER A C 1
ATOM 512 O O . SER A 1 69 ? -0.127 -18.221 -10.242 1.00 92.44 69 SER A O 1
ATOM 514 N N . MET A 1 70 ? 1.711 -17.124 -10.890 1.00 90.00 70 MET A N 1
ATOM 515 C CA . MET A 1 70 ? 1.189 -15.796 -10.548 1.00 90.00 70 MET A CA 1
ATOM 516 C C . MET A 1 70 ? -0.008 -15.385 -11.413 1.00 90.00 70 MET A C 1
ATOM 518 O O . MET A 1 70 ? -0.959 -14.801 -10.898 1.00 90.00 70 MET A O 1
ATOM 522 N N . LEU A 1 71 ? 0.016 -15.696 -12.712 1.00 88.56 71 LEU A N 1
ATOM 523 C CA . LEU A 1 71 ? -1.069 -15.366 -13.643 1.00 88.56 71 LEU A CA 1
ATOM 524 C C . LEU A 1 71 ? -2.293 -16.277 -13.479 1.00 88.56 71 LEU A C 1
ATOM 526 O O . LEU A 1 71 ? -3.412 -15.856 -13.768 1.00 88.56 71 LEU A O 1
ATOM 530 N N . SER A 1 72 ? -2.090 -17.517 -13.030 1.00 86.75 72 SER A N 1
ATOM 531 C CA . SER A 1 72 ? -3.165 -18.485 -12.782 1.00 86.75 72 SER A CA 1
ATOM 532 C C . SER A 1 72 ? -3.696 -18.460 -11.351 1.00 86.75 72 SER A C 1
ATOM 534 O O . SER A 1 72 ? -4.709 -19.109 -11.079 1.00 86.75 72 SER A O 1
ATOM 536 N N . PHE A 1 73 ? -3.052 -17.714 -10.444 1.00 84.56 73 PHE A N 1
ATOM 537 C CA . PHE A 1 73 ? -3.482 -17.617 -9.057 1.00 84.56 73 PHE A CA 1
ATOM 538 C C . PHE A 1 73 ? -4.926 -17.091 -8.998 1.00 84.56 73 PHE A C 1
ATOM 540 O O . PHE A 1 73 ? -5.195 -15.977 -9.464 1.00 84.56 73 PHE A O 1
ATOM 547 N N . PRO A 1 74 ? -5.880 -17.869 -8.453 1.00 76.69 74 PRO A N 1
ATOM 548 C CA . PRO A 1 74 ? -7.264 -17.446 -8.369 1.00 76.69 74 PRO A CA 1
ATOM 549 C C . PRO A 1 74 ? -7.359 -16.304 -7.360 1.00 76.69 74 PRO A C 1
ATOM 551 O O . PRO A 1 74 ? -7.388 -16.508 -6.150 1.00 76.69 74 PRO A O 1
ATOM 554 N N . LEU A 1 75 ? -7.403 -15.077 -7.868 1.00 71.56 75 LEU A N 1
ATOM 555 C CA . LEU A 1 75 ? -7.864 -13.947 -7.083 1.00 71.56 75 LEU A CA 1
ATOM 556 C C . LEU A 1 75 ? -9.376 -14.080 -6.988 1.00 71.56 75 LEU A C 1
ATOM 558 O O . LEU A 1 75 ? -10.094 -13.710 -7.929 1.00 71.56 75 LEU A O 1
ATOM 562 N N . ASP A 1 76 ? -9.840 -14.632 -5.865 1.00 65.06 76 ASP A N 1
ATOM 563 C CA . ASP A 1 76 ? -11.245 -14.552 -5.495 1.00 65.06 76 ASP A CA 1
ATOM 564 C C . ASP A 1 76 ? -11.695 -13.108 -5.732 1.00 65.06 76 ASP A C 1
ATOM 566 O O . ASP A 1 76 ? -11.013 -12.166 -5.301 1.00 65.06 76 ASP A O 1
ATOM 570 N N . PRO A 1 77 ? -12.766 -12.889 -6.518 1.00 55.44 77 PRO A N 1
ATOM 571 C CA . PRO A 1 77 ? -13.225 -11.540 -6.751 1.00 55.44 77 PRO A CA 1
ATOM 572 C C . PRO A 1 77 ? -13.469 -10.907 -5.383 1.00 55.44 77 PRO A C 1
ATOM 574 O O . PRO A 1 77 ? -14.109 -11.549 -4.546 1.00 55.44 77 PRO A O 1
ATOM 577 N N . PRO A 1 78 ? -12.961 -9.682 -5.135 1.00 54.91 78 PRO A N 1
ATOM 578 C CA . PRO A 1 78 ? -13.299 -9.003 -3.902 1.00 54.91 78 PRO A CA 1
ATOM 579 C C . PRO A 1 78 ? -14.821 -8.998 -3.829 1.00 54.91 78 PRO A C 1
ATOM 581 O O . PRO A 1 78 ? -15.487 -8.609 -4.793 1.00 54.91 78 PRO A O 1
ATOM 584 N N . VAL A 1 79 ? -15.369 -9.526 -2.737 1.00 49.44 79 VAL A N 1
ATOM 585 C CA . VAL A 1 79 ? -16.802 -9.460 -2.473 1.00 49.44 79 VAL A CA 1
ATOM 586 C C . VAL A 1 79 ? -17.091 -7.983 -2.247 1.00 49.44 79 VAL A C 1
ATOM 588 O O . VAL A 1 79 ? -16.865 -7.451 -1.165 1.00 49.44 79 VAL A O 1
ATOM 591 N N . VAL A 1 80 ? -17.476 -7.288 -3.318 1.00 46.88 80 VAL A N 1
ATOM 592 C CA . VAL A 1 80 ? -17.780 -5.857 -3.290 1.00 46.88 80 VAL A CA 1
ATOM 593 C C . VAL A 1 80 ? -19.200 -5.693 -2.758 1.00 46.88 80 VAL A C 1
ATOM 595 O O . VAL A 1 80 ? -20.104 -5.300 -3.491 1.00 46.88 80 VAL A O 1
ATOM 598 N N . ASP A 1 81 ? -19.414 -6.049 -1.493 1.00 48.28 81 ASP A N 1
ATOM 599 C CA . ASP A 1 81 ? -20.634 -5.652 -0.800 1.00 48.28 81 ASP A CA 1
ATOM 600 C C . ASP A 1 81 ? -20.444 -4.212 -0.316 1.00 48.28 81 ASP A C 1
ATOM 602 O O . ASP A 1 81 ? -19.559 -3.890 0.480 1.00 48.28 81 ASP A O 1
ATOM 606 N N . GLN A 1 82 ? -21.220 -3.310 -0.912 1.00 48.34 82 GLN A N 1
ATOM 607 C CA . GLN A 1 82 ? -21.128 -1.873 -0.692 1.00 48.34 82 GLN A CA 1
ATOM 608 C C . GLN A 1 82 ? -21.407 -1.525 0.782 1.00 48.34 82 GLN A C 1
ATOM 610 O O . GLN A 1 82 ? -22.397 -1.965 1.358 1.00 48.34 82 GLN A O 1
ATOM 615 N N . ALA A 1 83 ? -20.553 -0.666 1.351 1.00 52.28 83 ALA A N 1
ATOM 616 C CA . ALA A 1 83 ? -20.689 -0.013 2.660 1.00 52.28 83 ALA A CA 1
ATOM 617 C C . ALA A 1 83 ? -20.549 -0.882 3.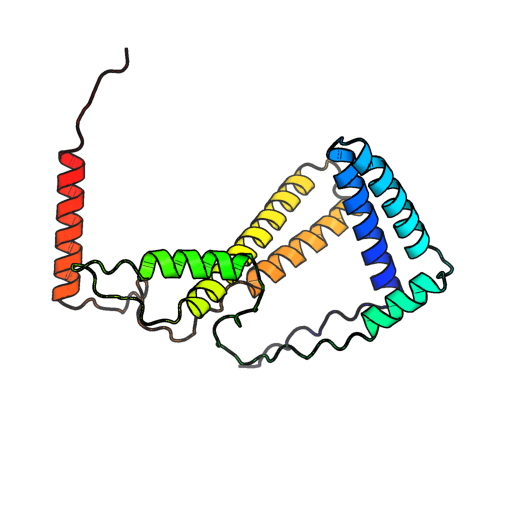929 1.00 52.28 83 ALA A C 1
ATOM 619 O O . ALA A 1 83 ? -20.849 -0.395 5.022 1.00 52.28 83 ALA A O 1
ATOM 620 N N . ALA A 1 84 ? -20.037 -2.112 3.836 1.00 55.31 84 ALA A N 1
ATOM 621 C CA . ALA A 1 84 ? -19.551 -2.803 5.030 1.00 55.31 84 ALA A CA 1
ATOM 622 C C . ALA A 1 84 ? -18.223 -2.167 5.503 1.00 55.31 84 ALA A C 1
ATOM 624 O O . ALA A 1 84 ? -17.401 -1.790 4.659 1.00 55.31 84 ALA A O 1
ATOM 625 N N . PRO A 1 85 ? -17.992 -2.013 6.824 1.00 64.31 85 PRO A N 1
ATOM 626 C CA . PRO A 1 85 ? -16.679 -1.637 7.343 1.00 64.31 85 PRO A CA 1
ATOM 627 C C . PRO A 1 85 ? -15.613 -2.570 6.761 1.00 64.31 85 PRO A C 1
ATOM 629 O O . PRO A 1 85 ? -15.906 -3.731 6.468 1.00 64.31 85 PRO A O 1
ATOM 632 N N . ALA A 1 86 ? -14.398 -2.046 6.558 1.00 73.00 86 ALA A N 1
ATOM 633 C CA . ALA A 1 86 ? -13.293 -2.812 5.989 1.00 73.00 86 ALA A CA 1
ATOM 634 C C . ALA A 1 86 ? -13.226 -4.207 6.644 1.00 73.00 86 ALA A C 1
ATOM 636 O O . ALA A 1 86 ? -13.274 -4.289 7.875 1.00 73.00 86 ALA A O 1
ATOM 637 N N . PRO A 1 87 ? -13.183 -5.297 5.857 1.00 81.31 87 PRO A N 1
ATOM 638 C CA . PRO A 1 87 ? -13.221 -6.635 6.420 1.00 81.31 87 PRO A CA 1
ATOM 639 C C . PRO A 1 87 ? -11.997 -6.837 7.311 1.00 81.31 87 PRO A C 1
ATOM 641 O O . PRO A 1 87 ? -10.868 -6.542 6.913 1.00 81.31 87 PRO A O 1
ATOM 644 N N . TRP A 1 88 ? -12.231 -7.328 8.525 1.00 84.88 88 TRP A N 1
ATOM 645 C CA . TRP A 1 88 ? -11.162 -7.748 9.420 1.00 84.88 88 TRP A CA 1
ATOM 646 C C . TRP A 1 88 ? -10.328 -8.844 8.749 1.00 84.88 88 TRP A C 1
ATOM 648 O O . TRP A 1 88 ? -10.878 -9.828 8.249 1.00 84.88 88 TRP A O 1
ATOM 658 N N . VAL A 1 89 ? -9.006 -8.675 8.747 1.00 86.25 89 VAL A N 1
ATOM 659 C CA . VAL A 1 89 ? -8.062 -9.661 8.215 1.00 86.25 89 VAL A CA 1
ATOM 660 C C . VAL A 1 89 ? -7.367 -10.337 9.392 1.00 86.25 89 VAL A C 1
ATOM 662 O O . VAL A 1 89 ? -6.571 -9.715 10.092 1.00 86.25 89 VAL A O 1
ATOM 665 N N . GLU A 1 90 ? -7.678 -11.612 9.617 1.00 87.12 90 GLU A N 1
ATOM 666 C CA . GLU A 1 90 ? -7.059 -12.399 10.688 1.00 87.12 90 GLU A CA 1
ATOM 667 C C . GLU A 1 90 ? -5.544 -12.542 10.445 1.00 87.12 90 GLU A C 1
ATOM 669 O O . GLU A 1 90 ? -5.126 -12.882 9.335 1.00 87.12 90 GLU A O 1
ATOM 674 N N . GLY A 1 91 ? -4.723 -12.294 11.472 1.00 88.06 91 GLY A N 1
ATOM 675 C CA . GLY A 1 91 ? -3.262 -12.349 11.376 1.00 88.06 91 GLY A CA 1
ATOM 676 C C . GLY A 1 91 ? -2.598 -11.082 10.827 1.00 88.06 91 GLY A C 1
ATOM 677 O O . GLY A 1 91 ? -1.382 -11.076 10.631 1.00 88.06 91 GLY A O 1
ATOM 678 N N . ASP A 1 92 ? -3.353 -10.010 10.567 1.00 86.12 92 ASP A N 1
ATOM 679 C CA . ASP A 1 92 ? -2.770 -8.730 10.173 1.00 86.12 92 ASP A CA 1
ATOM 680 C C . ASP A 1 92 ? -2.166 -8.006 11.392 1.00 86.12 92 ASP A C 1
ATOM 682 O O . ASP A 1 92 ? -2.906 -7.565 12.277 1.00 86.12 92 ASP A O 1
ATOM 686 N N . PRO A 1 93 ? -0.834 -7.822 11.453 1.00 83.69 93 PRO A N 1
ATOM 687 C CA . PRO A 1 93 ? -0.177 -7.320 12.657 1.00 83.69 93 PRO A CA 1
ATOM 688 C C . PRO A 1 93 ? -0.580 -5.881 13.003 1.00 83.69 93 PRO A C 1
ATOM 690 O O . PRO A 1 93 ? -0.574 -5.507 14.176 1.00 83.69 93 PRO A O 1
ATOM 693 N N . LEU A 1 94 ? -0.947 -5.063 12.009 1.00 82.19 94 LEU A N 1
ATOM 694 C CA . LEU A 1 94 ? -1.402 -3.696 12.247 1.00 82.19 94 LEU A CA 1
ATOM 695 C C . LEU A 1 94 ? -2.829 -3.692 12.802 1.00 82.19 94 LEU A C 1
ATOM 697 O O . LEU A 1 94 ? -3.099 -2.986 13.774 1.00 82.19 94 LEU A O 1
ATOM 701 N N . MET A 1 95 ? -3.734 -4.475 12.208 1.00 88.38 95 MET A N 1
ATOM 702 C CA . MET A 1 95 ? -5.110 -4.571 12.702 1.00 88.38 95 MET A CA 1
ATOM 703 C C . MET A 1 95 ? -5.156 -5.169 14.114 1.00 88.38 95 MET A C 1
ATOM 705 O O . MET A 1 95 ? -5.871 -4.642 14.964 1.00 88.38 95 MET A O 1
ATOM 709 N N . GLU A 1 96 ? -4.354 -6.196 14.404 1.00 86.69 96 GLU A N 1
ATOM 710 C CA . GLU A 1 96 ? -4.245 -6.789 15.744 1.00 86.69 96 GLU A CA 1
ATOM 711 C C . GLU A 1 96 ? -3.700 -5.806 16.781 1.00 86.69 96 GLU A C 1
ATOM 713 O O . GLU A 1 96 ? -4.272 -5.682 17.866 1.00 86.69 96 GLU A O 1
ATOM 718 N N . ALA A 1 97 ? -2.652 -5.048 16.446 1.00 85.12 97 ALA A N 1
ATOM 719 C CA . ALA A 1 97 ? -2.103 -4.039 17.348 1.00 85.12 97 ALA A CA 1
ATOM 720 C C . ALA A 1 97 ? -3.120 -2.927 17.653 1.00 85.12 97 ALA A C 1
ATOM 722 O O . ALA A 1 97 ? -3.271 -2.523 18.809 1.00 85.12 97 ALA A O 1
ATOM 723 N N . ILE A 1 98 ? -3.852 -2.453 16.639 1.00 84.19 98 ILE A N 1
ATOM 724 C CA . ILE A 1 98 ? -4.892 -1.438 16.837 1.00 84.19 98 ILE A CA 1
ATOM 725 C C . ILE A 1 98 ? -6.054 -2.015 17.651 1.00 84.19 98 ILE A C 1
ATOM 727 O O . ILE A 1 98 ? -6.508 -1.362 18.587 1.00 84.19 98 ILE A O 1
ATOM 731 N N . ALA A 1 99 ? -6.512 -3.233 17.352 1.00 83.94 99 ALA A N 1
ATOM 732 C CA . ALA A 1 99 ? -7.577 -3.893 18.105 1.00 83.94 99 ALA A CA 1
ATOM 733 C C . ALA A 1 99 ? -7.200 -4.071 19.579 1.00 83.94 99 ALA A C 1
ATOM 735 O O . ALA A 1 99 ? -8.014 -3.770 20.449 1.00 83.94 99 ALA A O 1
ATOM 736 N N . ALA A 1 100 ? -5.966 -4.488 19.868 1.00 83.31 100 ALA A N 1
ATOM 737 C CA . ALA A 1 100 ? -5.463 -4.614 21.232 1.00 83.31 100 ALA A CA 1
ATOM 738 C C . ALA A 1 100 ? -5.417 -3.258 21.956 1.00 83.31 100 ALA A C 1
ATOM 740 O O . ALA A 1 100 ? -5.876 -3.157 23.093 1.00 83.31 100 ALA A O 1
ATOM 741 N N . ALA A 1 101 ? -4.937 -2.201 21.292 1.00 83.50 101 ALA A N 1
ATOM 742 C CA . ALA A 1 101 ? -4.889 -0.855 21.864 1.00 83.50 101 ALA A CA 1
ATOM 743 C C . ALA A 1 101 ? -6.292 -0.274 22.120 1.00 83.50 101 ALA A C 1
ATOM 745 O O . ALA A 1 101 ? -6.541 0.328 23.168 1.00 83.50 101 ALA A O 1
ATOM 746 N N . VAL A 1 102 ? -7.225 -0.474 21.182 1.00 83.06 102 VAL A N 1
ATOM 747 C CA . VAL A 1 102 ? -8.637 -0.100 21.346 1.00 83.06 102 VAL A CA 1
ATOM 748 C C . VAL A 1 102 ? -9.234 -0.882 22.507 1.00 83.06 102 VAL A C 1
ATOM 750 O O . VAL A 1 102 ? -9.833 -0.276 23.392 1.00 83.06 102 VAL A O 1
ATOM 753 N N . TRP A 1 103 ? -9.020 -2.198 22.559 1.00 82.06 103 TRP A N 1
ATOM 754 C CA . TRP A 1 103 ? -9.505 -3.040 23.644 1.00 82.06 103 TRP A CA 1
ATOM 755 C C . TRP A 1 103 ? -9.001 -2.560 25.001 1.00 82.06 103 TRP A C 1
ATOM 757 O O . TRP A 1 103 ? -9.826 -2.303 25.870 1.00 82.06 103 TRP A O 1
ATOM 767 N N . GLU A 1 104 ? -7.692 -2.360 25.181 1.00 83.12 104 GLU A N 1
ATOM 768 C CA . GLU A 1 104 ? -7.100 -1.886 26.442 1.00 83.12 104 GLU A CA 1
ATOM 769 C C . GLU A 1 104 ? -7.683 -0.533 26.873 1.00 83.12 104 GLU A C 1
ATOM 771 O O . GLU A 1 104 ? -7.929 -0.288 28.058 1.00 83.12 104 GLU A O 1
ATOM 776 N N . ARG A 1 105 ? -7.951 0.351 25.906 1.00 75.88 105 ARG A N 1
ATOM 777 C CA . ARG A 1 105 ? -8.555 1.652 26.184 1.00 75.88 105 ARG A CA 1
ATOM 778 C C . ARG A 1 105 ? -10.026 1.538 26.585 1.00 75.88 105 ARG A C 1
ATOM 780 O O . ARG A 1 105 ? -10.459 2.322 27.424 1.00 75.88 105 ARG A O 1
ATOM 787 N N . CYS A 1 106 ? -10.763 0.588 26.010 1.00 74.62 106 CYS A N 1
ATOM 788 C CA . CYS A 1 106 ? -12.198 0.399 26.243 1.00 74.62 106 CYS A CA 1
ATOM 789 C C . CYS A 1 106 ? -12.513 -0.499 27.447 1.00 74.62 106 CYS A C 1
ATOM 791 O O . CYS A 1 106 ? -13.563 -0.336 28.053 1.00 74.62 106 CYS A O 1
ATOM 793 N N . THR A 1 107 ? -11.618 -1.423 27.812 1.00 72.62 107 THR A N 1
ATOM 794 C CA . THR A 1 107 ? -11.772 -2.307 28.986 1.00 72.62 107 THR A CA 1
ATOM 795 C C . THR A 1 107 ? -11.354 -1.660 30.299 1.00 72.62 107 THR A C 1
ATOM 797 O O . THR A 1 107 ? -11.495 -2.277 31.355 1.00 72.62 107 THR A O 1
ATOM 800 N N . ARG A 1 108 ? -10.871 -0.412 30.285 1.00 70.50 108 ARG A N 1
ATOM 801 C CA . ARG A 1 108 ? -10.838 0.378 31.516 1.00 70.50 108 ARG A CA 1
ATOM 802 C C . ARG A 1 108 ? -12.278 0.665 31.927 1.00 70.50 108 ARG A C 1
ATOM 804 O O . ARG A 1 108 ? -12.892 1.586 31.401 1.00 70.50 108 ARG A O 1
ATOM 811 N N . ASP A 1 109 ? -12.779 -0.138 32.863 1.00 56.38 109 ASP A N 1
ATOM 812 C CA . ASP A 1 109 ? -14.001 0.128 33.621 1.00 56.38 109 ASP A CA 1
ATOM 813 C C . ASP A 1 109 ? -13.781 1.393 34.459 1.00 56.38 109 ASP A C 1
ATOM 815 O O . ASP A 1 109 ? -13.416 1.350 35.635 1.00 56.38 109 ASP A O 1
ATOM 819 N N . ASP A 1 110 ? -13.923 2.540 33.807 1.00 66.75 110 ASP A N 1
ATOM 820 C CA . ASP A 1 110 ? -13.976 3.831 34.463 1.00 66.75 110 ASP A CA 1
ATOM 821 C C . ASP A 1 110 ? -15.404 4.007 35.006 1.00 66.75 110 ASP A C 1
ATOM 823 O O . ASP A 1 110 ? -16.354 4.056 34.218 1.00 66.75 110 ASP A O 1
ATOM 827 N N . PRO A 1 111 ? -15.605 4.060 36.336 1.00 66.44 111 PRO A N 1
ATOM 828 C CA . PRO A 1 111 ? -16.936 4.215 36.920 1.00 66.44 111 PRO A CA 1
ATOM 829 C C . PRO A 1 111 ? -17.620 5.525 36.497 1.00 66.44 111 PRO A C 1
ATOM 831 O O . PRO A 1 111 ? -18.849 5.596 36.547 1.00 66.44 111 PRO A O 1
ATOM 834 N N . ASP A 1 112 ? -16.851 6.518 36.035 1.00 69.94 112 ASP A N 1
ATOM 835 C CA . ASP A 1 112 ? -17.357 7.797 35.531 1.00 69.94 112 ASP A CA 1
ATOM 836 C C . ASP A 1 112 ? -17.579 7.793 33.998 1.00 69.94 112 ASP A C 1
ATOM 838 O O . ASP A 1 112 ? -18.226 8.696 33.461 1.00 69.94 112 ASP A O 1
ATOM 842 N N . MET A 1 113 ? -17.104 6.764 33.281 1.00 60.81 113 MET A N 1
ATOM 843 C CA . MET A 1 113 ? -17.338 6.536 31.847 1.00 60.81 113 MET A CA 1
ATOM 844 C C . MET A 1 113 ? -17.762 5.077 31.594 1.00 60.81 113 MET A C 1
ATOM 846 O O . MET A 1 113 ? -16.938 4.251 31.189 1.00 60.81 113 MET A O 1
ATOM 850 N N . PRO A 1 114 ? -19.051 4.731 31.788 1.00 61.50 114 PRO A N 1
ATOM 851 C CA . PRO A 1 114 ? -19.550 3.403 31.437 1.00 61.50 114 PRO A CA 1
ATOM 852 C C . PRO A 1 114 ? -19.255 3.112 29.960 1.00 61.50 114 PRO A C 1
ATOM 854 O O . PRO A 1 114 ? -19.466 3.991 29.124 1.00 61.50 114 PRO A O 1
ATOM 857 N N . GLN A 1 115 ? -18.748 1.904 29.665 1.00 57.75 115 GLN A N 1
ATOM 858 C CA . GLN A 1 115 ? -18.240 1.471 28.353 1.00 57.75 115 GLN A CA 1
ATOM 859 C C . GLN A 1 115 ? -19.058 2.048 27.187 1.00 57.75 115 GLN A C 1
ATOM 861 O O . GLN A 1 115 ? -20.125 1.549 26.835 1.00 57.75 115 GLN A O 1
ATOM 866 N N . LEU A 1 116 ? -18.550 3.134 26.596 1.00 61.41 116 LEU A N 1
ATOM 867 C CA . LEU A 1 116 ? -19.266 3.903 25.575 1.00 61.41 116 LEU A CA 1
ATOM 868 C C . LEU A 1 116 ? -19.076 3.330 24.164 1.00 61.41 116 LEU A C 1
ATOM 870 O O . LEU A 1 116 ? -19.590 3.880 23.189 1.00 61.41 116 LEU A O 1
ATOM 874 N N . VAL A 1 117 ? -18.298 2.255 24.035 1.00 59.84 117 VAL A N 1
ATOM 875 C CA . VAL A 1 117 ? -17.968 1.671 22.740 1.00 59.84 117 VAL A CA 1
ATOM 876 C C . VAL A 1 117 ? -19.024 0.634 22.388 1.00 59.84 117 VAL A C 1
ATOM 878 O O . VAL A 1 117 ? -18.960 -0.521 22.786 1.00 59.84 117 VAL A O 1
ATOM 881 N N . LEU A 1 118 ? -20.033 1.110 21.660 1.00 67.50 118 LEU A N 1
ATOM 882 C CA . LEU A 1 118 ? -21.114 0.305 21.086 1.00 67.50 118 LEU A CA 1
ATOM 883 C C . LEU A 1 118 ? -20.645 -0.594 19.929 1.00 67.50 118 LEU A C 1
ATOM 885 O O . LEU A 1 118 ? -21.348 -1.541 19.586 1.00 67.50 118 LEU A O 1
ATOM 889 N N . ASP A 1 119 ? -19.491 -0.291 19.330 1.00 68.06 119 ASP A N 1
ATOM 890 C CA . ASP A 1 119 ? -18.950 -1.015 18.179 1.00 68.06 119 ASP A CA 1
ATOM 891 C C . ASP A 1 119 ? -17.961 -2.114 18.581 1.00 68.06 119 ASP A C 1
ATOM 893 O O . ASP A 1 119 ? -17.202 -1.986 19.540 1.00 68.06 119 ASP A O 1
ATOM 897 N N . ASP A 1 120 ? -17.924 -3.190 17.792 1.00 79.31 120 ASP A N 1
ATOM 898 C CA . ASP A 1 120 ? -16.899 -4.225 17.926 1.00 79.31 120 ASP A CA 1
ATOM 899 C C . ASP A 1 120 ? -15.499 -3.589 17.732 1.00 79.31 120 ASP A C 1
ATOM 901 O O . ASP A 1 120 ? -15.256 -2.944 16.703 1.00 79.31 120 ASP A O 1
ATOM 905 N N . PRO A 1 121 ? -14.551 -3.761 18.674 1.00 77.44 121 PRO A N 1
ATOM 906 C CA . PRO A 1 121 ? -13.184 -3.243 18.559 1.00 77.44 121 PRO A CA 1
ATOM 907 C C . PRO A 1 121 ? -12.481 -3.671 17.261 1.00 77.44 121 PRO A C 1
ATOM 909 O O . PRO A 1 121 ? -11.624 -2.937 16.768 1.00 77.44 121 PRO A O 1
ATOM 912 N N . ARG A 1 122 ? -12.857 -4.809 16.664 1.00 79.25 122 ARG A N 1
ATOM 913 C CA . ARG A 1 122 ? -12.341 -5.266 15.364 1.00 79.25 122 ARG A CA 1
ATOM 914 C C . ARG A 1 122 ? -12.798 -4.376 14.214 1.00 79.25 122 ARG A C 1
ATOM 916 O O . ARG A 1 122 ? -12.001 -4.095 13.325 1.00 79.25 122 ARG A O 1
ATOM 923 N N . ASN A 1 123 ? -14.033 -3.873 14.249 1.00 80.62 123 ASN A N 1
ATOM 924 C CA . ASN A 1 123 ? -14.534 -2.936 13.238 1.00 80.62 123 ASN A CA 1
ATOM 925 C C . ASN A 1 123 ? -13.785 -1.603 13.317 1.00 80.62 123 ASN A C 1
ATOM 927 O O . ASN A 1 123 ? -13.379 -1.051 12.293 1.00 80.62 123 ASN A O 1
ATOM 931 N N . ILE A 1 124 ? -13.552 -1.111 14.539 1.00 80.44 124 ILE A N 1
ATOM 932 C CA . ILE A 1 124 ? -12.766 0.107 14.778 1.00 80.44 124 ILE A CA 1
ATOM 933 C C . ILE A 1 124 ? -11.333 -0.093 14.282 1.00 80.44 124 ILE A C 1
ATOM 935 O O . ILE A 1 124 ? -10.796 0.766 13.584 1.00 80.44 124 ILE A O 1
ATOM 939 N N . ALA A 1 125 ? -10.725 -1.234 14.603 1.00 81.19 125 ALA A N 1
ATOM 940 C CA . ALA A 1 125 ? -9.367 -1.549 14.193 1.00 81.19 125 ALA A CA 1
ATOM 941 C C . ALA A 1 125 ? -9.223 -1.689 12.678 1.00 81.19 125 ALA A C 1
ATOM 943 O O . ALA A 1 125 ? -8.275 -1.149 12.113 1.00 81.19 125 ALA A O 1
ATOM 944 N N . ALA A 1 126 ? -10.179 -2.333 12.008 1.00 80.00 126 ALA A N 1
ATOM 945 C CA . ALA A 1 126 ? -10.176 -2.437 10.558 1.00 80.00 126 ALA A CA 1
ATOM 946 C C . ALA A 1 126 ? -10.297 -1.054 9.899 1.00 80.00 126 ALA A C 1
ATOM 948 O O . ALA A 1 126 ? -9.491 -0.714 9.035 1.00 80.00 126 ALA A O 1
ATOM 949 N N . ALA A 1 127 ? -11.223 -0.207 10.364 1.00 81.12 127 ALA A N 1
ATOM 950 C CA . ALA A 1 127 ? -11.368 1.159 9.861 1.00 81.12 127 ALA A CA 1
ATOM 951 C C . ALA A 1 127 ? -10.106 2.009 10.102 1.00 81.12 127 ALA A C 1
ATOM 953 O O . ALA A 1 127 ? -9.629 2.697 9.197 1.00 81.12 127 ALA A O 1
ATOM 954 N N . ALA A 1 128 ? -9.533 1.943 11.304 1.00 81.88 128 ALA A N 1
ATOM 955 C CA . ALA A 1 128 ? -8.313 2.661 11.652 1.00 81.88 128 ALA A CA 1
ATOM 956 C C . ALA A 1 128 ? -7.100 2.166 10.849 1.00 81.88 128 ALA A C 1
ATOM 958 O O . ALA A 1 128 ? -6.302 2.984 10.395 1.00 81.88 128 ALA A O 1
ATOM 959 N N . ALA A 1 129 ? -6.979 0.858 10.609 1.00 82.69 129 ALA A N 1
ATOM 960 C CA . ALA A 1 129 ? -5.932 0.292 9.764 1.00 82.69 129 ALA A CA 1
ATOM 961 C C . ALA A 1 129 ? -6.070 0.751 8.306 1.00 82.69 129 ALA A C 1
ATOM 963 O O . ALA A 1 129 ? -5.069 1.110 7.686 1.00 82.69 129 ALA A O 1
ATOM 964 N N . SER A 1 130 ? -7.291 0.803 7.764 1.00 79.62 130 SER A N 1
ATOM 965 C CA . SER A 1 130 ? -7.552 1.350 6.426 1.00 79.62 130 SER A CA 1
ATOM 966 C C . SER A 1 130 ? -7.130 2.818 6.318 1.00 79.62 130 SER A C 1
ATOM 968 O O . SER A 1 130 ? -6.415 3.183 5.385 1.00 79.62 130 SER A O 1
ATOM 970 N N . VAL A 1 131 ? -7.470 3.644 7.315 1.00 84.69 131 VAL A N 1
ATOM 971 C CA . VAL A 1 131 ? -7.026 5.048 7.377 1.00 84.69 131 VAL A CA 1
ATOM 972 C C . VAL A 1 131 ? -5.505 5.148 7.490 1.00 84.69 131 VAL A C 1
ATOM 974 O O . VAL A 1 131 ? -4.896 5.929 6.763 1.00 84.69 131 VAL A O 1
ATOM 977 N N . ALA A 1 132 ? -4.874 4.352 8.356 1.00 82.81 132 ALA A N 1
ATOM 978 C CA . ALA A 1 132 ? -3.422 4.349 8.515 1.00 82.81 132 ALA A CA 1
ATOM 979 C C . ALA A 1 132 ? -2.716 4.011 7.192 1.00 82.81 132 ALA A C 1
ATOM 981 O O . ALA A 1 132 ? -1.802 4.726 6.785 1.00 82.81 132 ALA A O 1
ATOM 982 N N . ARG A 1 133 ? -3.196 2.992 6.467 1.00 86.06 133 ARG A N 1
ATOM 983 C CA . ARG A 1 133 ? -2.682 2.634 5.135 1.00 86.06 133 ARG A CA 1
ATOM 984 C C . ARG A 1 133 ? -2.875 3.756 4.127 1.00 86.06 133 ARG A C 1
ATOM 986 O O . ARG A 1 133 ? -1.935 4.074 3.405 1.00 86.06 133 ARG A O 1
ATOM 993 N N . ALA A 1 134 ? -4.055 4.375 4.097 1.00 84.50 134 ALA A N 1
ATOM 994 C CA . ALA A 1 134 ? -4.326 5.505 3.215 1.00 84.50 134 ALA A CA 1
ATOM 995 C C . ALA A 1 134 ? -3.343 6.662 3.455 1.00 84.50 134 ALA A C 1
ATOM 997 O O . ALA A 1 134 ? -2.798 7.215 2.501 1.00 84.50 134 ALA A O 1
ATOM 998 N N . VAL A 1 135 ? -3.071 6.991 4.722 1.00 88.75 135 VAL A N 1
ATOM 999 C CA . VAL A 1 135 ? -2.105 8.033 5.100 1.00 88.75 135 VAL A CA 1
ATOM 1000 C C . VAL A 1 135 ? -0.685 7.647 4.691 1.00 88.75 135 VAL A C 1
ATOM 1002 O O . VAL A 1 135 ? 0.003 8.462 4.083 1.00 88.75 135 VAL A O 1
ATOM 1005 N N . SER A 1 136 ? -0.246 6.414 4.959 1.00 87.06 136 SER A N 1
ATOM 1006 C CA . SER A 1 136 ? 1.091 5.952 4.562 1.00 87.06 136 SER A CA 1
ATOM 1007 C C . SER A 1 136 ? 1.293 5.976 3.045 1.00 87.06 136 SER A C 1
ATOM 1009 O O . SER A 1 136 ? 2.344 6.405 2.578 1.00 87.06 136 SER A O 1
ATOM 1011 N N . LEU A 1 137 ? 0.286 5.564 2.269 1.00 91.44 137 LEU A N 1
ATOM 1012 C CA . LEU A 1 137 ? 0.326 5.606 0.804 1.00 91.44 137 LEU A CA 1
ATOM 1013 C C . LEU A 1 137 ? 0.376 7.045 0.273 1.00 91.44 137 LEU A C 1
ATOM 1015 O O . LEU A 1 137 ? 1.143 7.331 -0.645 1.00 91.44 137 LEU A O 1
ATOM 1019 N N . ALA A 1 138 ? -0.407 7.956 0.859 1.00 89.69 138 ALA A N 1
ATOM 1020 C CA . ALA A 1 138 ? -0.380 9.371 0.498 1.00 89.69 138 ALA A CA 1
ATOM 1021 C C . ALA A 1 138 ? 0.980 10.011 0.817 1.00 89.69 138 ALA A C 1
ATOM 1023 O O . ALA A 1 138 ? 1.551 10.675 -0.044 1.00 89.69 138 ALA A O 1
ATOM 1024 N N . GLN A 1 139 ? 1.536 9.740 2.003 1.00 91.94 139 GLN A N 1
ATOM 1025 C CA . GLN A 1 139 ? 2.858 10.231 2.393 1.00 91.94 139 GLN A CA 1
ATOM 1026 C C . GLN A 1 139 ? 3.947 9.721 1.443 1.00 91.94 139 GLN A C 1
ATOM 1028 O O . GLN A 1 139 ? 4.762 10.506 0.974 1.00 91.94 139 GLN A O 1
ATOM 1033 N N . ALA A 1 140 ? 3.926 8.429 1.099 1.00 90.62 140 ALA A N 1
ATOM 1034 C CA . ALA A 1 140 ? 4.876 7.859 0.148 1.00 90.62 140 ALA A CA 1
ATOM 1035 C C . ALA A 1 140 ? 4.778 8.522 -1.237 1.00 90.62 140 ALA A C 1
ATOM 1037 O O . ALA A 1 140 ? 5.797 8.764 -1.885 1.00 90.62 140 ALA A O 1
ATOM 1038 N N . ALA A 1 141 ? 3.561 8.846 -1.688 1.00 93.62 141 ALA A N 1
ATOM 1039 C CA . ALA A 1 141 ? 3.364 9.577 -2.934 1.00 93.62 141 ALA A CA 1
ATOM 1040 C C . ALA A 1 141 ? 3.951 10.994 -2.866 1.00 93.62 141 ALA A C 1
ATOM 1042 O O . ALA A 1 141 ? 4.575 11.429 -3.831 1.00 93.62 141 ALA A O 1
ATOM 1043 N N . ASP A 1 142 ? 3.775 11.698 -1.748 1.00 94.38 142 ASP A N 1
ATOM 1044 C CA . ASP A 1 142 ? 4.282 13.060 -1.561 1.00 94.38 142 ASP A CA 1
ATOM 1045 C C . ASP A 1 142 ? 5.812 13.101 -1.411 1.00 94.38 142 ASP A C 1
ATOM 1047 O O . ASP A 1 142 ? 6.461 13.970 -1.995 1.00 94.38 142 ASP A O 1
ATOM 1051 N N . ASP A 1 143 ? 6.410 12.129 -0.718 1.00 92.62 143 ASP A N 1
ATOM 1052 C CA . ASP A 1 143 ? 7.867 11.982 -0.615 1.00 92.62 143 ASP A CA 1
ATOM 1053 C C . ASP A 1 143 ? 8.490 11.715 -1.995 1.00 92.62 143 ASP A C 1
ATOM 1055 O O . ASP A 1 143 ? 9.507 12.317 -2.364 1.00 92.62 143 ASP A O 1
ATOM 1059 N N . LEU A 1 144 ? 7.856 10.848 -2.794 1.00 93.31 144 LEU A N 1
ATOM 1060 C CA . LEU A 1 144 ? 8.300 10.546 -4.152 1.00 93.31 144 LEU A CA 1
ATOM 1061 C C . LEU A 1 144 ? 8.121 11.751 -5.088 1.00 93.31 144 LEU A C 1
ATOM 1063 O O . LEU A 1 144 ? 9.019 12.045 -5.875 1.00 93.31 144 LEU A O 1
ATOM 1067 N N . ASP A 1 145 ? 7.016 12.489 -4.976 1.00 94.38 145 ASP A N 1
ATOM 1068 C CA . ASP A 1 145 ? 6.776 13.730 -5.727 1.00 94.38 145 ASP A CA 1
ATOM 1069 C C . ASP A 1 145 ? 7.830 14.794 -5.383 1.00 94.38 145 ASP A C 1
ATOM 1071 O O . ASP A 1 145 ? 8.419 15.418 -6.270 1.00 94.38 145 ASP A O 1
ATOM 1075 N N . GLN A 1 146 ? 8.172 14.932 -4.097 1.00 93.75 146 GLN A N 1
ATOM 1076 C CA . GLN A 1 146 ? 9.241 15.820 -3.647 1.00 93.75 146 GLN A CA 1
ATOM 1077 C C . GLN A 1 146 ? 10.610 15.400 -4.202 1.00 93.75 146 GLN A C 1
ATOM 1079 O O . GLN A 1 146 ? 11.415 16.258 -4.577 1.00 93.75 146 GLN A O 1
ATOM 1084 N N . TYR A 1 147 ? 10.901 14.098 -4.238 1.00 91.00 147 TYR A N 1
ATOM 1085 C CA . TYR A 1 147 ? 12.137 13.571 -4.812 1.00 91.00 147 TYR A CA 1
ATOM 1086 C C . TYR A 1 147 ? 12.219 13.848 -6.319 1.00 91.00 147 TYR A C 1
ATOM 1088 O O . TYR A 1 147 ? 13.218 14.392 -6.795 1.00 91.00 147 TYR A O 1
ATOM 1096 N N . VAL A 1 148 ? 11.147 13.554 -7.060 1.00 93.44 148 VAL A N 1
ATOM 1097 C CA . VAL A 1 148 ? 11.045 13.810 -8.503 1.00 93.44 148 VAL A CA 1
ATOM 1098 C C . VAL A 1 148 ? 11.181 15.302 -8.812 1.00 93.44 148 VAL A C 1
ATOM 1100 O O . VAL A 1 148 ? 11.899 15.667 -9.739 1.00 93.44 148 VAL A O 1
ATOM 1103 N N . GLY A 1 149 ? 10.576 16.180 -8.008 1.00 91.50 149 GLY A N 1
ATOM 1104 C CA . GLY A 1 149 ? 10.676 17.633 -8.177 1.00 91.50 149 GLY A CA 1
ATOM 1105 C C . GLY A 1 149 ? 12.093 18.202 -8.020 1.00 91.50 149 GLY A C 1
ATOM 1106 O O . GLY A 1 149 ? 12.356 19.315 -8.472 1.00 91.50 149 GLY A O 1
ATOM 1107 N N . LYS A 1 150 ? 13.018 17.453 -7.405 1.00 92.75 150 LYS A N 1
ATOM 1108 C CA . LYS A 1 150 ? 14.435 17.834 -7.262 1.00 92.75 150 LYS A CA 1
ATOM 1109 C C . LYS A 1 150 ? 15.309 17.367 -8.435 1.00 92.75 150 LYS A C 1
ATOM 1111 O O . LYS A 1 150 ? 16.463 17.786 -8.514 1.00 92.75 150 LYS A O 1
ATOM 1116 N N . GLN A 1 151 ? 14.800 16.519 -9.333 1.00 88.81 151 GLN A N 1
ATOM 1117 C CA . GLN A 1 151 ? 15.557 16.021 -10.486 1.00 88.81 151 GLN A CA 1
ATOM 1118 C C . GLN A 1 151 ? 15.705 17.122 -11.560 1.00 88.81 151 GLN A C 1
ATOM 1120 O O . GLN A 1 151 ? 14.720 17.757 -11.938 1.00 88.81 151 GLN A O 1
ATOM 1125 N N . PRO A 1 152 ? 16.918 17.367 -12.090 1.00 81.12 152 PRO A N 1
ATOM 1126 C CA . PRO A 1 152 ? 17.198 18.503 -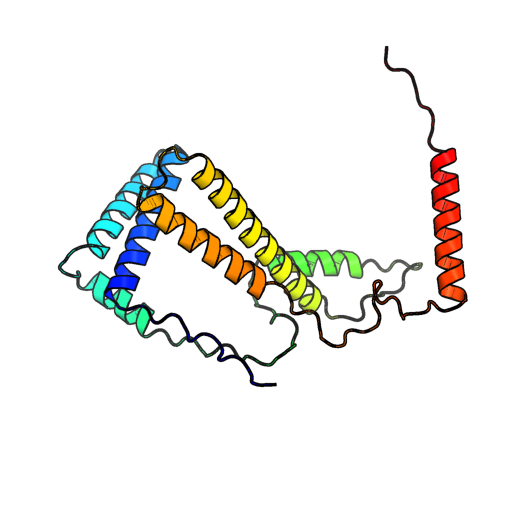12.975 1.00 81.12 152 PRO A CA 1
ATOM 1127 C C . PRO A 1 152 ? 16.674 18.341 -14.415 1.00 81.12 152 PRO A C 1
ATOM 1129 O O . PRO A 1 152 ? 16.684 19.311 -15.173 1.00 81.12 152 PRO A O 1
ATOM 1132 N N . SER A 1 153 ? 16.224 17.146 -14.816 1.00 80.12 153 SER A N 1
ATOM 1133 C CA . SER A 1 153 ? 15.743 16.855 -16.173 1.00 80.12 153 SER A CA 1
ATOM 1134 C C . S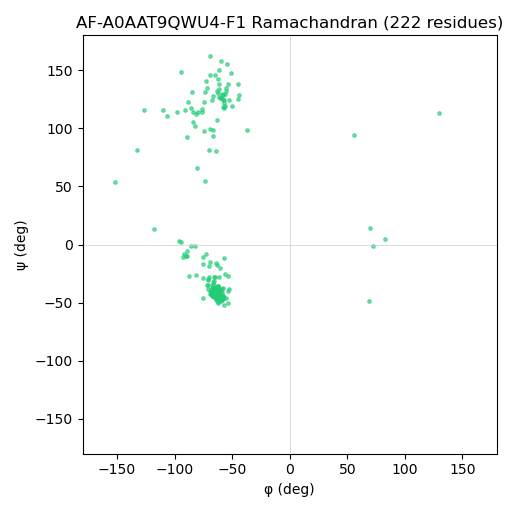ER A 1 153 ? 14.344 16.242 -16.158 1.00 80.12 153 SER A C 1
ATOM 1136 O O . SER A 1 153 ? 14.150 15.110 -15.730 1.00 80.12 153 SER A O 1
ATOM 1138 N N . ASN A 1 154 ? 13.371 16.963 -16.721 1.00 71.44 154 ASN A N 1
ATOM 1139 C CA . ASN A 1 154 ? 12.009 16.460 -16.942 1.00 71.44 154 ASN A CA 1
ATOM 1140 C C . ASN A 1 154 ? 11.902 15.428 -18.080 1.00 71.44 154 ASN A C 1
ATOM 1142 O O . ASN A 1 154 ? 10.821 14.882 -18.283 1.00 71.44 154 ASN A O 1
ATOM 1146 N N . ALA A 1 155 ? 12.978 15.209 -18.844 1.00 78.38 155 ALA A N 1
ATOM 1147 C CA . ALA A 1 155 ? 13.002 14.305 -19.995 1.00 78.38 155 ALA A CA 1
ATOM 1148 C C . ALA A 1 155 ? 13.546 12.907 -19.655 1.00 78.38 155 ALA A C 1
ATOM 1150 O O . ALA A 1 155 ? 13.695 12.079 -20.551 1.00 78.38 155 ALA A O 1
ATOM 1151 N N . ASP A 1 156 ? 13.870 12.648 -18.386 1.00 87.50 156 ASP A N 1
ATOM 1152 C CA . ASP A 1 156 ? 14.342 11.337 -17.954 1.00 87.50 156 ASP A CA 1
ATOM 1153 C C . ASP A 1 156 ? 13.165 10.336 -17.910 1.00 87.50 156 ASP A C 1
ATOM 1155 O O . ASP A 1 156 ? 12.181 10.589 -17.207 1.00 87.50 156 ASP A O 1
ATOM 1159 N N . PRO A 1 157 ? 13.221 9.200 -18.630 1.00 80.50 157 PRO A N 1
ATOM 1160 C CA . PRO A 1 157 ? 12.182 8.171 -18.561 1.00 80.50 157 PRO A CA 1
ATOM 1161 C C . PRO A 1 157 ? 11.939 7.645 -17.134 1.00 80.50 157 PRO A C 1
ATOM 1163 O O . PRO A 1 157 ? 10.816 7.241 -16.824 1.00 80.50 157 PRO A O 1
ATOM 1166 N N . ALA A 1 158 ? 12.927 7.712 -16.235 1.00 82.00 158 ALA A N 1
ATOM 1167 C CA . ALA A 1 158 ? 12.750 7.361 -14.826 1.00 82.00 158 ALA A CA 1
ATOM 1168 C C . ALA A 1 158 ? 11.794 8.322 -14.093 1.00 82.00 158 ALA A C 1
ATOM 1170 O O . ALA A 1 158 ? 11.008 7.892 -13.247 1.00 82.00 158 ALA A O 1
ATOM 1171 N N . VAL A 1 159 ? 11.805 9.613 -14.449 1.00 88.75 159 VAL A N 1
ATOM 1172 C CA . VAL A 1 159 ? 10.876 10.616 -13.897 1.00 88.75 159 VAL A CA 1
ATOM 1173 C C . VAL A 1 159 ? 9.440 10.311 -14.319 1.00 88.75 159 VAL A C 1
ATOM 1175 O O . VAL A 1 159 ? 8.518 10.452 -13.515 1.00 88.75 159 VAL A O 1
ATOM 1178 N N . GLU A 1 160 ? 9.236 9.848 -15.553 1.00 89.38 160 GLU A N 1
ATOM 1179 C CA . GLU A 1 160 ? 7.904 9.462 -16.025 1.00 89.38 160 GLU A CA 1
ATOM 1180 C C . GLU A 1 160 ? 7.392 8.199 -15.317 1.00 89.38 160 GLU A C 1
ATOM 1182 O O . GLU A 1 160 ? 6.248 8.172 -14.858 1.00 89.38 160 GLU A O 1
ATOM 1187 N N . GLY A 1 161 ? 8.254 7.194 -15.125 1.00 87.44 161 GLY A N 1
ATOM 1188 C CA . GLY A 1 161 ? 7.930 6.013 -14.319 1.00 87.44 161 GLY A CA 1
ATOM 1189 C C . GLY A 1 161 ? 7.531 6.378 -12.885 1.00 87.44 161 GLY A C 1
ATOM 1190 O O . GLY A 1 161 ? 6.484 5.947 -12.400 1.00 87.44 161 GLY A O 1
ATOM 1191 N N . ALA A 1 162 ? 8.296 7.256 -12.233 1.00 89.88 162 ALA A N 1
ATOM 1192 C CA . ALA A 1 162 ? 7.985 7.723 -10.884 1.00 89.88 162 ALA A CA 1
ATOM 1193 C C . ALA A 1 162 ? 6.630 8.451 -10.809 1.00 89.88 162 ALA A C 1
ATOM 1195 O O . ALA A 1 162 ? 5.871 8.236 -9.867 1.00 89.88 162 ALA A O 1
ATOM 1196 N N . ARG A 1 163 ? 6.262 9.252 -11.819 1.00 92.12 163 ARG A N 1
ATOM 1197 C CA . ARG A 1 163 ? 4.941 9.910 -11.883 1.00 92.12 163 ARG A CA 1
ATOM 1198 C C . ARG A 1 163 ? 3.781 8.923 -11.987 1.00 92.12 163 ARG A C 1
ATOM 1200 O O . ARG A 1 163 ? 2.720 9.177 -11.411 1.00 92.12 163 ARG A O 1
ATOM 1207 N N . LEU A 1 164 ? 3.961 7.815 -12.705 1.00 93.25 164 LEU A N 1
ATOM 1208 C CA . LEU A 1 164 ? 2.961 6.746 -12.761 1.00 93.25 164 LEU A CA 1
ATOM 1209 C C . LEU A 1 164 ? 2.790 6.091 -11.388 1.00 93.25 164 LEU A C 1
ATOM 1211 O O . LEU A 1 164 ? 1.658 5.921 -10.939 1.00 93.25 164 LEU A O 1
ATOM 1215 N N . VAL A 1 165 ? 3.896 5.824 -10.687 1.00 91.94 165 VAL A N 1
ATOM 1216 C CA . VAL A 1 165 ? 3.871 5.284 -9.318 1.00 91.94 165 VAL A CA 1
ATOM 1217 C C . VAL A 1 165 ? 3.192 6.254 -8.347 1.00 91.94 165 VAL A C 1
ATOM 1219 O O . VAL A 1 165 ? 2.303 5.840 -7.613 1.00 91.94 165 VAL A O 1
ATOM 1222 N N . ILE A 1 166 ? 3.521 7.552 -8.381 1.00 94.31 166 ILE A N 1
ATOM 1223 C CA . ILE A 1 166 ? 2.862 8.587 -7.556 1.00 94.31 166 ILE A CA 1
ATOM 1224 C C . ILE A 1 166 ? 1.345 8.572 -7.778 1.00 94.31 166 ILE A C 1
ATOM 1226 O O . ILE A 1 166 ? 0.568 8.611 -6.822 1.00 94.31 166 ILE A O 1
ATOM 1230 N N . ARG A 1 167 ? 0.901 8.510 -9.041 1.00 94.88 167 ARG A N 1
ATOM 1231 C CA . ARG A 1 167 ? -0.528 8.465 -9.379 1.00 94.88 167 ARG A CA 1
ATOM 1232 C C . ARG A 1 167 ? -1.199 7.222 -8.805 1.00 94.88 167 ARG A C 1
ATOM 1234 O O . ARG A 1 167 ? -2.300 7.328 -8.269 1.00 94.88 167 ARG A O 1
ATOM 1241 N N . GLU A 1 168 ? -0.537 6.078 -8.907 1.00 95.81 168 GLU A N 1
ATOM 1242 C CA . GLU A 1 168 ? -1.065 4.812 -8.415 1.00 95.81 168 GLU A CA 1
ATOM 1243 C C . GLU A 1 168 ? -1.123 4.766 -6.885 1.00 95.81 168 GLU A C 1
ATOM 1245 O O . GLU A 1 168 ? -2.151 4.396 -6.324 1.00 95.81 168 GLU A O 1
ATOM 1250 N N . LEU A 1 169 ? -0.087 5.250 -6.194 1.00 92.81 169 LEU A N 1
ATOM 1251 C CA . LEU A 1 169 ? -0.093 5.392 -4.736 1.00 92.81 169 LEU A CA 1
ATOM 1252 C C . LEU A 1 169 ? -1.234 6.300 -4.264 1.00 92.81 169 LEU A C 1
ATOM 1254 O O . LEU A 1 169 ? -1.951 5.949 -3.329 1.00 92.81 169 LEU A O 1
ATOM 1258 N N . ARG A 1 170 ? -1.464 7.434 -4.941 1.00 95.94 170 ARG A N 1
ATOM 1259 C CA . ARG A 1 170 ? -2.592 8.330 -4.630 1.00 95.94 170 ARG A CA 1
ATOM 1260 C C . ARG A 1 170 ? -3.948 7.671 -4.890 1.00 95.94 170 ARG A C 1
ATOM 1262 O O . ARG A 1 170 ? -4.871 7.876 -4.105 1.00 95.94 170 ARG A O 1
ATOM 1269 N N . ARG A 1 171 ? -4.077 6.868 -5.953 1.00 94.12 171 ARG A N 1
ATOM 1270 C CA . ARG A 1 171 ? -5.293 6.086 -6.233 1.00 94.12 171 ARG A CA 1
ATOM 1271 C C . ARG A 1 171 ? -5.564 5.083 -5.111 1.00 94.12 171 ARG A C 1
ATOM 1273 O O . ARG A 1 171 ? -6.659 5.082 -4.558 1.00 94.12 171 ARG A O 1
ATOM 1280 N N . LEU A 1 172 ? -4.560 4.293 -4.732 1.00 89.62 172 LEU A N 1
ATOM 1281 C CA . LEU A 1 172 ? -4.663 3.315 -3.647 1.00 89.62 172 LEU A CA 1
ATOM 1282 C C . LEU A 1 172 ? -4.963 3.985 -2.299 1.00 89.62 172 LEU A C 1
ATOM 1284 O O . LEU A 1 172 ? -5.780 3.479 -1.535 1.00 89.62 172 LEU A O 1
ATOM 1288 N N . ALA A 1 173 ? -4.360 5.145 -2.018 1.00 89.06 173 ALA A N 1
ATOM 1289 C CA . ALA A 1 173 ? -4.661 5.927 -0.821 1.00 89.06 173 ALA A CA 1
ATOM 1290 C C . ALA A 1 173 ? -6.134 6.362 -0.779 1.00 89.06 173 ALA A C 1
ATOM 1292 O O . ALA A 1 173 ? -6.771 6.267 0.267 1.00 89.06 173 ALA A O 1
ATOM 1293 N N . ALA A 1 174 ? -6.685 6.809 -1.910 1.00 88.31 174 ALA A N 1
ATOM 1294 C CA . ALA A 1 174 ? -8.088 7.202 -2.009 1.00 88.31 174 ALA A CA 1
ATOM 1295 C C . ALA A 1 174 ? -9.041 6.006 -1.850 1.00 88.31 174 ALA A C 1
ATOM 1297 O O . ALA A 1 174 ? -10.069 6.132 -1.194 1.00 88.31 174 ALA A O 1
ATOM 1298 N N . GLU A 1 175 ? -8.692 4.844 -2.402 1.00 86.44 175 GLU A N 1
ATOM 1299 C CA . GLU A 1 175 ? -9.485 3.613 -2.268 1.00 86.44 175 GLU A CA 1
ATOM 1300 C C . GLU A 1 175 ? -9.432 3.015 -0.861 1.00 86.44 175 GLU A C 1
ATOM 1302 O O . GLU A 1 175 ? -10.402 2.413 -0.410 1.00 86.44 175 GLU A O 1
ATOM 1307 N N . ALA A 1 176 ? -8.315 3.198 -0.154 1.00 83.38 176 ALA A N 1
ATOM 1308 C CA . ALA A 1 176 ? -8.163 2.770 1.230 1.00 83.38 176 ALA A CA 1
ATOM 1309 C C . ALA A 1 176 ? -8.904 3.679 2.223 1.00 83.38 176 ALA A C 1
ATOM 1311 O O . ALA A 1 176 ? -9.127 3.273 3.365 1.00 83.38 176 ALA A O 1
ATOM 1312 N N . GLN A 1 177 ? -9.292 4.899 1.829 1.00 80.56 177 GLN A N 1
ATOM 1313 C CA . GLN A 1 177 ? -10.115 5.733 2.698 1.00 80.56 177 GLN A CA 1
ATOM 1314 C C . GLN A 1 177 ? -11.495 5.091 2.853 1.00 80.56 177 GLN A C 1
ATOM 1316 O O . GLN A 1 177 ? -12.147 4.794 1.849 1.00 80.56 177 GLN A O 1
ATOM 1321 N N . PRO A 1 178 ? -11.978 4.895 4.093 1.00 74.25 178 PRO A N 1
ATOM 1322 C CA . PRO A 1 178 ? -13.327 4.406 4.300 1.00 74.25 178 PRO A CA 1
ATOM 1323 C C . PRO A 1 178 ? -14.291 5.367 3.607 1.00 74.25 178 PRO A C 1
ATOM 1325 O O . PRO A 1 178 ? -14.296 6.570 3.888 1.00 74.25 178 PRO A O 1
ATOM 1328 N N . THR A 1 179 ? -15.094 4.846 2.676 1.00 69.19 179 THR A N 1
ATOM 1329 C CA . THR A 1 179 ? -16.140 5.639 2.036 1.00 69.19 179 THR A CA 1
ATOM 1330 C C . THR A 1 179 ? -17.024 6.179 3.141 1.00 69.19 179 THR A C 1
ATOM 1332 O O . THR A 1 179 ? -17.585 5.399 3.915 1.00 69.19 179 THR A O 1
ATOM 1335 N N . LYS A 1 180 ? -17.112 7.508 3.249 1.00 57.81 180 LYS A N 1
ATOM 1336 C CA . LYS A 1 180 ? -18.008 8.153 4.204 1.00 57.81 180 LYS A CA 1
ATOM 1337 C C . LYS A 1 180 ? -19.387 7.509 4.022 1.00 57.81 180 LYS A C 1
ATOM 1339 O O . LYS A 1 180 ? -19.905 7.584 2.909 1.00 57.81 180 LYS A O 1
ATOM 1344 N N . PRO A 1 181 ? -19.967 6.857 5.044 1.00 54.44 181 PRO A N 1
ATOM 1345 C CA . PRO A 1 181 ? -21.289 6.279 4.891 1.00 54.44 181 PRO A CA 1
ATOM 1346 C C . PRO A 1 181 ? -22.240 7.407 4.486 1.00 54.44 181 PRO A C 1
ATOM 1348 O O . PRO A 1 181 ? -22.312 8.427 5.179 1.00 54.44 181 PRO A O 1
ATOM 1351 N N . ASP A 1 182 ? -22.942 7.231 3.360 1.00 50.62 182 ASP A N 1
ATOM 1352 C CA . ASP A 1 182 ? -23.850 8.230 2.764 1.00 50.62 182 ASP A CA 1
ATOM 1353 C C . ASP A 1 182 ? -24.959 8.685 3.736 1.00 50.62 182 ASP A C 1
ATOM 1355 O O . ASP A 1 182 ? -25.630 9.694 3.519 1.00 50.62 182 ASP A O 1
ATOM 1359 N N . SER A 1 183 ? -25.118 7.984 4.860 1.00 52.53 183 SER A N 1
ATOM 1360 C CA . SER A 1 183 ? -26.053 8.311 5.929 1.00 52.53 183 SER A CA 1
ATOM 1361 C C . SER A 1 183 ? -25.573 7.822 7.304 1.00 52.53 183 SER A C 1
ATOM 1363 O O . SER A 1 183 ? -26.291 7.097 7.993 1.00 52.53 183 SER A O 1
ATOM 1365 N N . GLY A 1 184 ? -24.353 8.177 7.717 1.00 44.84 184 GLY A N 1
ATOM 1366 C CA . GLY A 1 184 ? -23.920 7.954 9.104 1.00 44.84 184 GLY A CA 1
ATOM 1367 C C . GLY A 1 184 ? -24.794 8.722 10.121 1.00 44.84 184 GLY A C 1
ATOM 1368 O O . GLY A 1 184 ? -25.306 9.797 9.780 1.00 44.84 184 GLY A O 1
ATOM 1369 N N . PRO A 1 185 ? -24.965 8.224 11.367 1.00 54.22 185 PRO A N 1
ATOM 1370 C CA . PRO A 1 185 ? -25.632 8.966 12.439 1.00 54.22 185 PRO A CA 1
ATOM 1371 C C . PRO A 1 185 ? -24.966 10.336 12.635 1.00 54.22 185 PRO A C 1
ATOM 1373 O O . PRO A 1 185 ? -23.799 10.500 12.279 1.00 54.22 185 PRO A O 1
ATOM 1376 N N . PRO A 1 186 ? -25.676 11.336 13.181 1.00 48.41 186 PRO A N 1
ATOM 1377 C CA . PRO A 1 186 ? -25.269 12.735 13.134 1.00 48.41 186 PRO A CA 1
ATOM 1378 C C . PRO A 1 186 ? -24.038 13.010 14.011 1.00 48.41 186 PRO A C 1
ATOM 1380 O O . PRO A 1 186 ? -24.141 13.505 15.128 1.00 48.41 186 PRO A O 1
ATOM 1383 N N . CYS A 1 187 ? -22.849 12.715 13.499 1.00 53.47 187 CYS A N 1
ATOM 1384 C CA . CYS A 1 187 ? -21.594 13.074 14.129 1.00 53.47 187 CYS A CA 1
ATOM 1385 C C . CYS A 1 187 ? -21.127 14.454 13.626 1.00 53.47 187 CYS A C 1
ATOM 1387 O O . CYS A 1 187 ? -20.849 14.670 12.446 1.00 53.47 187 CYS A O 1
ATOM 1389 N N . GLY A 1 188 ? -21.078 15.409 14.559 1.00 47.25 188 GLY A N 1
ATOM 1390 C CA . GLY A 1 188 ? -20.169 16.565 14.614 1.00 47.25 188 GLY A CA 1
ATOM 1391 C C . GLY A 1 188 ? -20.293 17.700 13.589 1.00 47.25 188 GLY A C 1
ATOM 1392 O O . GLY A 1 188 ? -20.302 18.856 13.993 1.00 47.25 188 GLY A O 1
ATOM 1393 N N . ASN A 1 189 ? -20.382 17.418 12.287 1.00 52.22 189 ASN A N 1
ATOM 1394 C CA . ASN A 1 189 ? -20.158 18.425 11.233 1.00 52.22 189 ASN A CA 1
ATOM 1395 C C . ASN A 1 189 ? -21.371 18.694 10.327 1.00 52.22 189 ASN A C 1
ATOM 1397 O O . ASN A 1 189 ? -21.234 19.316 9.274 1.00 52.22 189 ASN A O 1
ATOM 1401 N N . ASN A 1 190 ? -22.568 18.243 10.705 1.00 53.94 190 ASN A N 1
ATOM 1402 C CA . ASN A 1 190 ? -23.787 18.602 9.984 1.00 53.94 190 ASN A CA 1
ATOM 1403 C C . ASN A 1 190 ? -24.302 19.971 10.477 1.00 53.94 190 ASN A C 1
ATOM 1405 O O . ASN A 1 190 ? -24.760 20.048 11.617 1.00 53.94 190 ASN A O 1
ATOM 1409 N N . PRO A 1 191 ? -24.309 21.035 9.647 1.00 65.12 191 PRO A N 1
ATOM 1410 C CA . PRO A 1 191 ? -24.798 22.356 10.057 1.00 65.12 191 PRO A CA 1
ATOM 1411 C C . PRO A 1 191 ? -26.296 22.368 10.406 1.00 65.12 191 PRO A C 1
ATOM 1413 O O . PRO A 1 191 ? -26.772 23.299 11.052 1.00 65.12 191 PRO A O 1
ATOM 1416 N N . ASN A 1 192 ? -27.043 21.334 10.006 1.00 64.38 192 ASN A N 1
ATOM 1417 C CA . ASN A 1 192 ? -28.451 21.165 10.355 1.00 64.38 192 ASN A CA 1
ATOM 1418 C C . ASN A 1 192 ? -28.666 20.385 11.659 1.00 64.38 192 ASN A C 1
ATOM 1420 O O . ASN A 1 192 ? -29.796 20.325 12.147 1.00 64.38 192 ASN A O 1
ATOM 1424 N N . PHE A 1 193 ? -27.623 19.778 12.230 1.00 68.50 193 PHE A N 1
ATOM 1425 C CA . PHE A 1 193 ? -27.758 19.065 13.490 1.00 68.50 193 PHE A CA 1
ATOM 1426 C C . PHE A 1 193 ? -27.834 20.058 14.648 1.00 68.50 193 PHE A C 1
ATOM 1428 O O . PHE A 1 193 ? -26.907 20.826 14.907 1.00 68.50 193 PHE A O 1
ATOM 1435 N N . ARG A 1 194 ? -28.970 20.056 15.347 1.00 78.19 194 ARG A N 1
ATOM 1436 C CA . ARG A 1 194 ? -29.172 20.877 16.539 1.00 78.19 194 ARG A CA 1
ATOM 1437 C C . ARG A 1 194 ? -28.918 20.025 17.772 1.00 78.19 194 ARG A C 1
ATOM 1439 O O . ARG A 1 194 ? -29.690 19.115 18.050 1.00 78.19 194 ARG A O 1
ATOM 1446 N N . LEU A 1 195 ? -27.870 20.370 18.513 1.00 78.81 195 LEU A N 1
ATOM 1447 C CA . LEU A 1 195 ? -27.590 19.804 19.831 1.00 78.81 195 LEU A CA 1
ATOM 1448 C C . LEU A 1 195 ? -28.815 19.948 20.750 1.00 78.81 195 LEU A C 1
ATOM 1450 O O . LEU A 1 195 ? -29.465 21.011 20.784 1.00 78.81 195 LEU A O 1
ATOM 1454 N N . ALA A 1 196 ? -29.114 18.900 21.521 1.00 81.69 196 ALA A N 1
ATOM 1455 C CA . ALA A 1 196 ? -30.150 18.974 22.540 1.00 81.69 196 ALA A CA 1
ATOM 1456 C C . ALA A 1 196 ? -29.801 20.080 23.560 1.00 81.69 196 ALA A C 1
ATOM 1458 O O . ALA A 1 196 ? -28.642 20.491 23.665 1.00 81.69 196 ALA A O 1
ATOM 1459 N N . PRO A 1 197 ? -30.783 20.628 24.299 1.00 84.75 197 PRO A N 1
ATOM 1460 C CA . PRO A 1 197 ? -30.507 21.649 25.309 1.00 84.75 197 PRO A CA 1
ATOM 1461 C C . PRO A 1 197 ? -29.440 21.223 26.333 1.00 84.75 197 PRO A C 1
ATOM 1463 O O . PRO A 1 197 ? -28.571 22.030 26.647 1.00 84.75 197 PRO A O 1
ATOM 1466 N N . GLY A 1 198 ? -29.460 19.959 26.777 1.00 86.00 198 GLY A N 1
ATOM 1467 C CA . GLY A 1 198 ? -28.461 19.411 27.703 1.00 86.00 198 GLY A CA 1
ATOM 1468 C C . GLY A 1 198 ? -27.055 19.330 27.101 1.00 86.00 198 GLY A C 1
ATOM 1469 O O . GLY A 1 198 ? -26.098 19.770 27.728 1.00 86.00 198 GLY A O 1
ATOM 1470 N N . ASP A 1 199 ? -26.928 18.874 25.853 1.00 73.00 199 ASP A N 1
ATOM 1471 C CA . ASP A 1 199 ? -25.625 18.787 25.176 1.00 73.00 199 ASP A CA 1
ATOM 1472 C C . ASP A 1 199 ? -25.008 20.173 24.944 1.00 73.00 199 ASP A C 1
ATOM 1474 O O . ASP A 1 199 ? -23.799 20.354 25.073 1.00 73.00 199 ASP A O 1
ATOM 1478 N N . ARG A 1 200 ? -25.837 21.180 24.624 1.00 85.00 200 ARG A N 1
ATOM 1479 C CA . ARG A 1 200 ? -25.376 22.576 24.520 1.00 85.00 200 ARG A CA 1
ATOM 1480 C C . ARG A 1 200 ? -24.833 23.081 25.844 1.00 85.00 200 ARG A C 1
ATOM 1482 O O . ARG A 1 200 ? -23.755 23.662 25.856 1.00 85.00 200 ARG A O 1
ATOM 1489 N N . GLN A 1 201 ? -25.554 22.819 26.932 1.00 86.69 201 GLN A N 1
ATOM 1490 C CA . GLN A 1 201 ? -25.110 23.196 28.266 1.00 86.69 201 GLN A CA 1
AT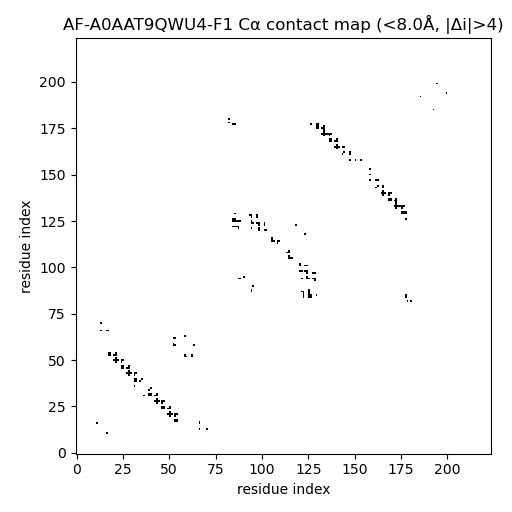OM 1491 C C . GLN A 1 201 ? -23.762 22.544 28.608 1.00 86.69 201 GLN A C 1
ATOM 1493 O O . GLN A 1 201 ? -22.849 23.248 29.024 1.00 86.69 201 GLN A O 1
ATOM 1498 N N . ALA A 1 202 ? -23.595 21.245 28.345 1.00 80.19 202 ALA A N 1
ATOM 1499 C CA . ALA A 1 202 ? -22.335 20.542 28.590 1.00 80.19 202 ALA A CA 1
ATOM 1500 C C . ALA A 1 202 ? -21.161 21.123 27.774 1.00 80.19 202 ALA A C 1
ATOM 1502 O O . ALA A 1 202 ? -20.059 21.304 28.293 1.00 80.19 202 ALA A O 1
ATOM 1503 N N . VAL A 1 203 ? -21.390 21.467 26.500 1.00 82.69 203 VAL A N 1
ATOM 1504 C CA . VAL A 1 203 ? -20.377 22.123 25.652 1.00 82.69 203 VAL A CA 1
ATOM 1505 C C . VAL A 1 203 ? -20.010 23.509 26.186 1.00 82.69 203 VAL A C 1
ATOM 1507 O O . VAL A 1 203 ? -18.834 23.879 26.174 1.00 82.69 203 VAL A O 1
ATOM 1510 N N . ASP A 1 204 ? -20.991 24.283 26.642 1.00 90.56 204 ASP A N 1
ATOM 1511 C CA . ASP A 1 204 ? -20.761 25.624 27.177 1.00 90.56 204 ASP A CA 1
ATOM 1512 C C . ASP A 1 204 ? -20.015 25.577 28.521 1.00 90.56 204 ASP A C 1
ATOM 1514 O O . ASP A 1 204 ? -19.071 26.343 28.723 1.00 90.56 204 ASP A O 1
ATOM 1518 N N . GLU A 1 205 ? -20.350 24.627 29.397 1.00 89.19 205 GLU A N 1
ATOM 1519 C CA . GLU A 1 205 ? -19.626 24.364 30.647 1.00 89.19 205 GLU A CA 1
ATOM 1520 C C . GLU A 1 205 ? -18.171 23.95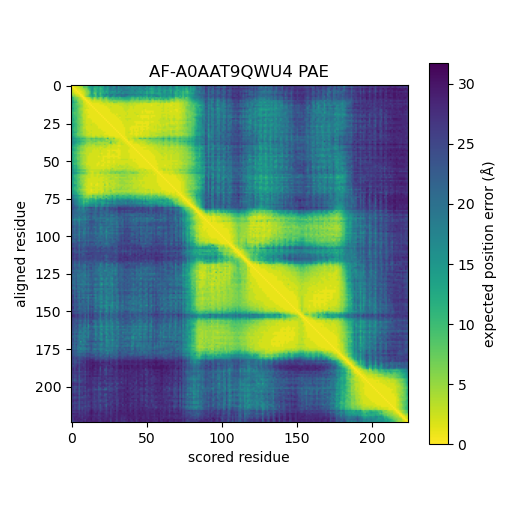7 30.380 1.00 89.19 205 GLU A C 1
ATOM 1522 O O . GLU A 1 205 ? -17.248 24.493 30.998 1.00 89.19 205 GLU A O 1
ATOM 1527 N N . PHE A 1 206 ? -17.934 23.084 29.396 1.00 89.94 206 PHE A N 1
ATOM 1528 C CA . PHE A 1 206 ? -16.580 22.691 29.009 1.00 89.94 206 PHE A CA 1
ATOM 1529 C C . PHE A 1 206 ? -15.766 23.866 28.445 1.00 89.94 206 PHE A C 1
ATOM 1531 O O . PHE A 1 206 ? -14.594 24.040 28.784 1.00 89.94 206 PHE A O 1
ATOM 1538 N N . LYS A 1 207 ? -16.381 24.728 27.626 1.00 92.00 207 LYS A N 1
ATOM 1539 C CA . LYS A 1 207 ? -15.731 25.957 27.139 1.00 92.00 207 LYS A CA 1
ATOM 1540 C C . LYS A 1 207 ? -15.384 26.911 28.281 1.00 92.00 207 LYS A C 1
ATOM 1542 O O . LYS A 1 207 ? -14.296 27.486 28.269 1.00 92.00 207 LYS A O 1
ATOM 1547 N N . ALA A 1 208 ? -16.275 27.066 29.259 1.00 93.00 208 ALA A N 1
ATOM 1548 C CA . ALA A 1 208 ? -16.021 27.887 30.440 1.00 93.00 208 ALA A CA 1
ATOM 1549 C C . ALA A 1 208 ? -14.845 27.336 31.261 1.00 93.00 208 ALA A C 1
ATOM 1551 O O . ALA A 1 208 ? -13.952 28.093 31.644 1.00 93.00 208 ALA A O 1
ATOM 1552 N N . TYR A 1 209 ? -14.787 26.015 31.440 1.00 89.94 209 TYR A N 1
ATOM 1553 C CA . TYR A 1 209 ? -13.668 25.338 32.092 1.00 89.94 209 TYR A CA 1
ATOM 1554 C C . TYR A 1 209 ? -12.328 25.592 31.378 1.00 89.94 209 TYR A C 1
ATOM 1556 O O . TYR A 1 209 ? -11.338 25.954 32.019 1.00 89.94 209 TYR A O 1
ATOM 1564 N N . LEU A 1 210 ? -12.281 25.462 30.047 1.00 90.62 210 LEU A N 1
ATOM 1565 C CA . LEU A 1 210 ? -11.064 25.737 29.275 1.00 90.62 210 LEU A CA 1
ATOM 1566 C C . LEU A 1 210 ? -10.622 27.203 29.385 1.00 90.62 210 LEU A C 1
ATOM 1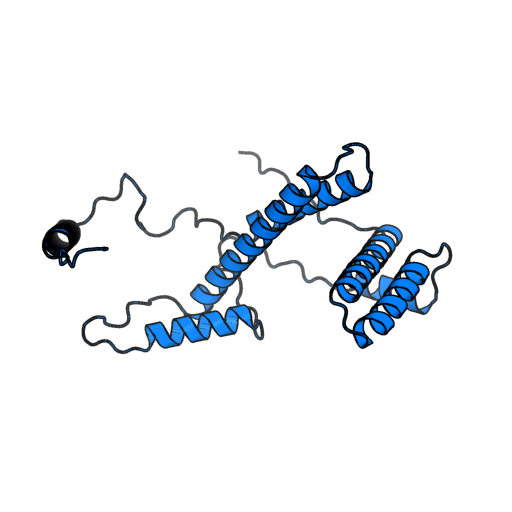568 O O . LEU A 1 210 ? -9.426 27.472 29.506 1.00 90.62 210 LEU A O 1
ATOM 1572 N N . ALA A 1 211 ? -11.567 28.147 29.380 1.00 90.56 211 ALA A N 1
ATOM 1573 C CA . ALA A 1 211 ? -11.269 29.566 29.560 1.00 90.56 211 ALA A CA 1
ATOM 1574 C C . ALA A 1 2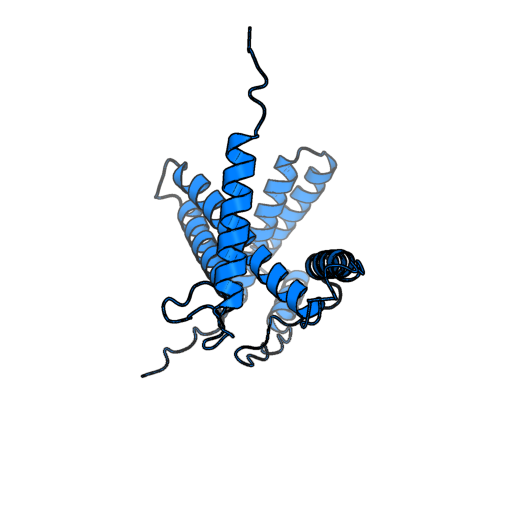11 ? -10.673 29.851 30.948 1.00 90.56 211 ALA A C 1
ATOM 1576 O O . ALA A 1 211 ? -9.674 30.562 31.053 1.00 90.56 211 ALA A O 1
ATOM 1577 N N . GLN A 1 212 ? -11.226 29.238 31.997 1.00 89.19 212 GLN A N 1
ATOM 1578 C CA . GLN A 1 212 ? -10.687 29.333 33.352 1.00 89.19 212 GLN A CA 1
ATOM 1579 C C . GLN A 1 212 ? -9.256 28.775 33.425 1.00 89.19 212 GLN A C 1
ATOM 1581 O O . GLN A 1 212 ? -8.345 29.438 33.925 1.00 89.19 212 GLN A O 1
ATOM 1586 N N . ARG A 1 213 ? -9.012 27.601 32.834 1.00 89.00 213 ARG A N 1
ATOM 1587 C CA . ARG A 1 213 ? -7.675 26.987 32.787 1.00 89.00 213 ARG A CA 1
ATOM 1588 C C . ARG A 1 213 ? -6.651 27.832 32.036 1.00 89.00 213 ARG A C 1
ATOM 1590 O O . ARG A 1 213 ? -5.493 27.869 32.442 1.00 89.00 213 ARG A O 1
ATOM 1597 N N . ALA A 1 214 ? -7.060 28.526 30.977 1.00 89.81 214 ALA A N 1
ATOM 1598 C CA . ALA A 1 214 ? -6.182 29.435 30.246 1.00 89.81 214 ALA A CA 1
ATOM 1599 C C . ALA A 1 214 ? -5.750 30.644 31.096 1.00 89.81 214 ALA A C 1
ATOM 1601 O O . ALA A 1 214 ? -4.633 31.128 30.936 1.00 89.81 214 ALA A O 1
ATOM 1602 N N . THR A 1 215 ? -6.600 31.107 32.021 1.00 90.50 215 THR A N 1
ATOM 1603 C CA . THR A 1 215 ? -6.258 32.194 32.959 1.00 90.50 215 THR A CA 1
ATOM 1604 C C . THR A 1 215 ? -5.441 31.736 34.165 1.00 90.50 215 THR A C 1
ATOM 1606 O O . THR A 1 215 ? -4.687 32.525 34.726 1.00 90.50 215 THR A O 1
ATOM 1609 N N . GLU A 1 216 ? -5.570 30.468 34.553 1.00 86.25 216 GLU A N 1
ATOM 1610 C CA . GLU A 1 216 ? -4.852 29.864 35.683 1.00 86.25 216 GLU A CA 1
ATOM 1611 C C . GLU A 1 216 ? -3.498 29.256 35.286 1.00 86.25 216 GLU A C 1
ATOM 1613 O O . GLU A 1 216 ? -2.753 28.804 36.156 1.00 86.25 216 GLU A O 1
ATOM 1618 N N . ALA A 1 217 ? -3.168 29.221 33.989 1.00 75.38 217 ALA A N 1
ATOM 1619 C CA . ALA A 1 217 ? -1.868 28.758 33.522 1.00 75.38 217 ALA A CA 1
ATOM 1620 C C . ALA A 1 217 ? -0.755 29.594 34.193 1.00 75.38 217 ALA A C 1
ATOM 1622 O O . ALA A 1 217 ? -0.723 30.816 34.014 1.00 75.38 217 ALA A O 1
ATOM 1623 N N . PRO A 1 218 ? 0.135 28.972 34.992 1.00 65.88 218 PRO A N 1
ATOM 1624 C CA . PRO A 1 218 ? 1.127 29.701 35.763 1.00 65.88 218 PRO A CA 1
ATOM 1625 C C . PRO A 1 218 ? 2.054 30.466 34.821 1.00 65.88 218 PRO A C 1
ATOM 1627 O O . PRO A 1 218 ? 2.660 29.886 33.921 1.00 65.88 218 PRO A O 1
ATOM 1630 N N . GLN A 1 219 ? 2.188 31.772 35.058 1.00 64.38 219 GLN A N 1
ATOM 1631 C CA . GLN A 1 219 ? 3.258 32.590 34.487 1.00 64.38 219 GLN A CA 1
ATOM 1632 C C . GLN A 1 219 ? 4.590 32.273 35.188 1.00 64.38 219 GLN A C 1
ATOM 1634 O O . GLN A 1 219 ? 5.239 33.153 35.743 1.00 64.38 219 GLN A O 1
ATOM 1639 N N . ASP A 1 220 ? 4.977 31.001 35.205 1.00 62.75 220 ASP A N 1
ATOM 1640 C CA . ASP A 1 220 ? 6.354 30.589 35.463 1.00 62.75 220 ASP A CA 1
ATOM 1641 C C . ASP A 1 220 ? 7.057 30.743 34.106 1.00 62.75 220 ASP A C 1
ATOM 1643 O O . ASP A 1 220 ? 6.797 29.995 33.172 1.00 62.75 220 ASP A O 1
ATOM 1647 N N . GLY A 1 221 ? 7.844 31.766 33.816 1.00 62.03 221 GLY A N 1
ATOM 1648 C CA . GLY A 1 221 ? 8.721 32.523 34.679 1.00 62.03 221 GLY A CA 1
ATOM 1649 C C . GLY A 1 221 ? 10.056 32.552 33.943 1.00 62.03 221 GLY A C 1
ATOM 1650 O O . GLY A 1 221 ? 10.684 31.518 33.760 1.00 62.03 221 GLY A O 1
ATOM 1651 N N . THR A 1 222 ? 10.456 33.743 33.506 1.00 59.91 222 THR A N 1
ATOM 1652 C CA . THR A 1 222 ? 11.862 34.168 33.496 1.00 59.91 222 THR A CA 1
ATOM 1653 C C . THR A 1 222 ? 12.852 33.260 32.753 1.00 59.91 222 THR A C 1
ATOM 1655 O O . THR A 1 222 ? 13.468 32.370 33.334 1.00 59.91 222 THR A O 1
ATOM 1658 N N . GLN A 1 223 ? 13.103 33.570 31.481 1.00 51.94 223 GLN A N 1
ATOM 1659 C CA . GLN A 1 223 ? 14.320 33.119 30.811 1.00 51.94 223 GLN A CA 1
ATOM 1660 C C . GLN A 1 223 ? 15.424 34.173 31.049 1.00 51.94 223 GLN A C 1
ATOM 1662 O O . GLN A 1 223 ? 15.168 35.347 30.762 1.00 51.94 223 GLN A O 1
ATOM 1667 N N . PRO A 1 224 ? 16.585 33.808 31.630 1.00 62.88 224 PRO A N 1
ATOM 1668 C CA . PRO A 1 224 ? 17.745 34.696 31.731 1.00 62.88 224 PRO A CA 1
ATOM 1669 C C . PRO A 1 224 ? 18.389 34.973 30.367 1.00 62.88 224 PRO A C 1
ATOM 1671 O O . PRO A 1 224 ? 18.312 34.090 29.479 1.00 62.88 224 PRO A O 1
#

Foldseek 3Di:
DDDDDDDDPPDDDLLRVLQVQLVVLQVQLVVLVVVVDPVSPVVSVVSNVSSCQSNDPDHDPVSVVVSCCVNPPDPDPPPCPDQDQQDQDPPDPQLVVQLVVLCVVQPPPDVVDHRPPPDRSSSVSSLVVLLVLLVVLLVVLVVLVVVLVPDPDPPDVVSVVSVVSSVVSNVSSVVSHRDDPPDDDDPDPDPPDDDDPVRVVVVVVVVVVVVVVVVVPDPPDDDD

pLDDT: mean 80.43, std 13.94, range [44.84, 95.94]

Radius of gyration: 25.99 Å; Cα contacts (8 Å, |Δi|>4): 137; chains: 1; bounding box: 58×58×61 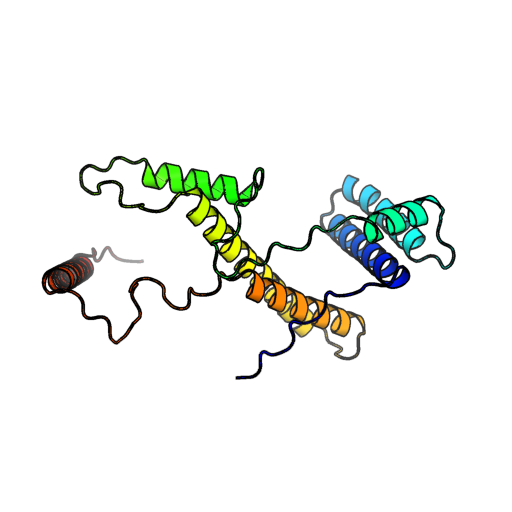Å